Protein AF-A0A8J4BRX0-F1 (afdb_monomer)

pLDDT: mean 86.5, std 16.68, range [27.75, 98.5]

Nearest PDB structures (foldseek):
  6th6-assembly1_Ad  TM=4.007E-01  e=4.758E-01  Thermococcus kodakarensis KOD1
  9e7f-assembly1_BA  TM=2.980E-01  e=6.434E-01  Pyrobaculum calidifontis JCM 11548
  6swd-assembly1_A  TM=3.084E-01  e=3.933E+00  Pyrococcus abyssi GE5

Mean predicted aligned error: 7.77 Å

InterPro domains:
  IPR051276 Saccharopine dehydrogenase-like oxidoreductase [PTHR12286] (8-242)

Organism: NCBI:txid51714

Structure (mmCIF, N/CA/C/O backbone):
data_AF-A0A8J4BRX0-F1
#
_entry.id   AF-A0A8J4BRX0-F1
#
loop_
_atom_site.group_PDB
_atom_site.id
_atom_site.type_symbol
_atom_site.label_atom_id
_atom_site.label_alt_id
_atom_site.label_comp_id
_atom_site.label_asym_id
_atom_site.label_entity_id
_atom_site.label_seq_id
_atom_site.pdbx_PDB_ins_code
_atom_site.Cartn_x
_atom_site.Cartn_y
_atom_site.Cartn_z
_atom_site.occupancy
_atom_site.B_iso_or_equiv
_atom_site.auth_seq_id
_atom_site.auth_comp_id
_atom_site.auth_asym_id
_atom_site.auth_atom_id
_atom_site.pdbx_PDB_model_num
ATOM 1 N N . MET A 1 1 ? -0.017 -3.289 8.465 1.00 93.81 1 MET A N 1
ATOM 2 C CA . MET A 1 1 ? 0.002 -4.275 7.358 1.00 93.81 1 MET A CA 1
ATOM 3 C C . MET A 1 1 ? 1.383 -4.896 7.277 1.00 93.81 1 MET A C 1
ATOM 5 O O . MET A 1 1 ? 2.363 -4.189 7.471 1.00 93.81 1 MET A O 1
ATOM 9 N N . LEU A 1 2 ? 1.475 -6.186 6.977 1.00 95.75 2 LEU A N 1
ATOM 10 C CA . LEU A 1 2 ? 2.738 -6.852 6.705 1.00 95.75 2 LEU A CA 1
ATOM 11 C C . LEU A 1 2 ? 2.809 -7.293 5.250 1.00 95.75 2 LEU A C 1
ATOM 13 O O . LEU A 1 2 ? 1.965 -8.043 4.765 1.00 95.75 2 LEU A O 1
ATOM 17 N N . VAL A 1 3 ? 3.840 -6.822 4.565 1.00 95.56 3 VAL A N 1
ATOM 18 C CA . VAL A 1 3 ? 4.206 -7.256 3.226 1.00 95.56 3 VAL A CA 1
ATOM 19 C C . VAL A 1 3 ? 4.827 -8.640 3.353 1.00 95.56 3 VAL A C 1
ATOM 21 O O . VAL A 1 3 ? 5.907 -8.790 3.925 1.00 95.56 3 VAL A O 1
ATOM 24 N N . GLY A 1 4 ? 4.102 -9.647 2.877 1.00 93.38 4 GLY A N 1
ATOM 25 C CA . GLY A 1 4 ? 4.560 -11.025 2.802 1.00 93.38 4 GLY A CA 1
ATOM 26 C C . GLY A 1 4 ? 5.426 -11.273 1.572 1.00 93.38 4 GLY A C 1
ATOM 27 O O . GLY A 1 4 ? 6.063 -10.370 1.024 1.00 93.38 4 GLY A O 1
ATOM 28 N N . ASP A 1 5 ? 5.459 -12.524 1.139 1.00 92.69 5 ASP A N 1
ATOM 29 C CA . ASP A 1 5 ? 6.203 -12.915 -0.041 1.00 92.69 5 ASP A CA 1
ATOM 30 C C . ASP A 1 5 ? 5.558 -12.386 -1.326 1.00 92.69 5 ASP A C 1
ATOM 32 O O . ASP A 1 5 ? 4.357 -12.125 -1.443 1.00 92.69 5 ASP A O 1
ATOM 36 N N . GLY A 1 6 ? 6.404 -12.200 -2.327 1.00 93.94 6 GLY A N 1
ATOM 37 C CA . GLY A 1 6 ? 5.965 -11.721 -3.616 1.00 93.94 6 GLY A CA 1
ATOM 38 C C . GLY A 1 6 ? 7.064 -11.808 -4.649 1.00 93.94 6 GLY A C 1
ATOM 39 O O . GLY A 1 6 ? 8.258 -11.895 -4.354 1.00 93.94 6 GLY A O 1
ATOM 40 N N . ARG A 1 7 ? 6.635 -11.778 -5.901 1.00 95.62 7 ARG A N 1
ATOM 41 C CA . ARG A 1 7 ? 7.493 -11.724 -7.069 1.00 95.62 7 ARG A CA 1
ATOM 42 C C . ARG A 1 7 ? 6.956 -10.650 -7.990 1.00 95.62 7 ARG A C 1
ATOM 44 O O . ARG A 1 7 ? 5.870 -10.787 -8.550 1.00 95.62 7 ARG A O 1
ATOM 51 N N . GLY A 1 8 ? 7.745 -9.601 -8.149 1.00 91.75 8 GLY A N 1
ATOM 52 C CA . GLY A 1 8 ? 7.420 -8.474 -9.001 1.00 91.75 8 GLY A CA 1
ATOM 53 C C . GLY A 1 8 ? 8.657 -7.841 -9.604 1.00 91.75 8 GLY A C 1
ATOM 54 O O . GLY A 1 8 ? 9.785 -8.155 -9.222 1.00 91.75 8 GLY A O 1
ATOM 55 N N . GLY A 1 9 ? 8.430 -6.964 -10.572 1.00 89.38 9 GLY A N 1
ATOM 56 C CA . GLY A 1 9 ? 9.478 -6.163 -11.189 1.00 89.38 9 GLY A CA 1
ATOM 57 C C . GLY A 1 9 ? 9.371 -4.687 -10.832 1.00 89.38 9 GLY A C 1
ATOM 58 O O . GLY A 1 9 ? 8.368 -4.219 -10.301 1.00 89.38 9 GLY A O 1
ATOM 59 N N . VAL A 1 10 ? 10.411 -3.939 -11.185 1.00 89.62 10 VAL A N 1
ATOM 60 C CA . VAL A 1 10 ? 10.480 -2.482 -11.037 1.00 89.62 10 VAL A CA 1
ATOM 61 C C . VAL A 1 10 ? 10.667 -1.872 -12.429 1.00 89.62 10 VAL A C 1
ATOM 63 O O . VAL A 1 10 ? 11.334 -2.469 -13.272 1.00 89.62 10 VAL A O 1
ATOM 66 N N . SER A 1 11 ? 10.065 -0.713 -12.699 1.00 90.69 11 SER A N 1
ATOM 67 C CA . SER A 1 11 ? 10.303 0.054 -13.932 1.00 90.69 11 SER A CA 1
ATOM 68 C C . SER A 1 11 ? 11.340 1.140 -13.708 1.00 90.69 11 SER A C 1
ATOM 70 O O . SER A 1 11 ? 11.562 1.585 -12.579 1.00 90.69 11 SER A O 1
ATOM 72 N N . GLY A 1 12 ? 11.895 1.651 -14.805 1.00 89.94 12 GLY A N 1
ATOM 73 C CA . GLY A 1 12 ? 12.726 2.848 -14.749 1.00 89.94 12 GLY A CA 1
ATOM 74 C C . GLY A 1 12 ? 11.974 4.050 -14.182 1.00 89.94 12 GLY A C 1
ATOM 75 O O . GLY A 1 12 ? 12.562 4.846 -13.465 1.00 89.94 12 GLY A O 1
ATOM 76 N N . GLY A 1 13 ? 10.657 4.144 -14.405 1.00 88.50 13 GLY A N 1
ATOM 77 C CA . GLY A 1 13 ? 9.826 5.194 -13.810 1.00 88.50 13 GLY A CA 1
ATOM 78 C C . GLY A 1 13 ? 9.816 5.140 -12.280 1.00 88.50 13 GLY A C 1
ATOM 79 O O . GLY A 1 13 ? 10.054 6.153 -11.632 1.00 88.50 13 GLY A O 1
ATOM 80 N N . THR A 1 14 ? 9.633 3.951 -11.695 1.00 88.81 14 THR A N 1
ATOM 81 C CA . THR A 1 14 ? 9.696 3.765 -10.233 1.00 88.81 14 THR A CA 1
ATOM 82 C C . THR A 1 14 ? 11.070 4.128 -9.673 1.00 88.81 14 THR A C 1
ATOM 84 O O . THR A 1 14 ? 11.163 4.752 -8.618 1.00 88.81 14 THR A O 1
ATOM 87 N N . LEU A 1 15 ? 12.141 3.765 -10.382 1.00 88.94 15 LEU A N 1
ATOM 88 C CA . LEU A 1 15 ? 13.505 4.100 -9.975 1.00 88.94 15 LEU A CA 1
ATOM 89 C C . LEU A 1 15 ? 13.768 5.604 -10.026 1.00 88.94 15 LEU A C 1
ATOM 91 O O . LEU A 1 15 ? 14.398 6.134 -9.115 1.00 88.94 15 LEU A O 1
ATOM 95 N N . GLU A 1 16 ? 13.265 6.300 -11.045 1.00 89.50 16 GLU A N 1
ATOM 96 C CA . GLU A 1 16 ? 13.372 7.756 -11.132 1.00 89.50 16 GLU A CA 1
ATOM 97 C C . GLU A 1 16 ? 12.555 8.451 -10.038 1.00 89.50 16 GLU A C 1
ATOM 99 O O . GLU A 1 16 ? 13.053 9.385 -9.413 1.00 89.50 16 GLU A O 1
ATOM 104 N N . SER A 1 17 ? 11.357 7.955 -9.710 1.00 88.12 17 SER A N 1
ATOM 105 C CA . SER A 1 17 ? 10.602 8.445 -8.549 1.00 88.12 17 SER A CA 1
ATOM 106 C C . SER A 1 17 ? 11.397 8.284 -7.251 1.00 88.12 17 SER A C 1
ATOM 108 O O . SER A 1 17 ? 11.521 9.242 -6.492 1.00 88.12 17 SER A O 1
ATOM 110 N N . ALA A 1 18 ? 11.999 7.113 -7.016 1.00 87.31 18 ALA A N 1
ATOM 111 C CA . ALA A 1 18 ? 12.842 6.883 -5.843 1.00 87.31 18 ALA A CA 1
ATOM 112 C C . ALA A 1 18 ? 14.079 7.801 -5.828 1.00 87.31 18 ALA A C 1
ATOM 114 O O . ALA A 1 18 ? 14.416 8.371 -4.791 1.00 87.31 18 ALA A O 1
ATOM 115 N N . CYS A 1 19 ? 14.728 7.996 -6.982 1.00 85.81 19 CYS A N 1
ATOM 116 C CA . CYS A 1 19 ? 15.845 8.931 -7.123 1.00 85.81 19 CYS A CA 1
ATOM 117 C C . CYS A 1 19 ? 15.429 10.357 -6.771 1.00 85.81 19 CYS A C 1
ATOM 119 O O . CYS A 1 19 ? 16.169 11.037 -6.061 1.00 85.81 19 CYS A O 1
ATOM 121 N N . ASN A 1 20 ? 14.266 10.805 -7.237 1.00 86.69 20 ASN A N 1
ATOM 122 C CA . ASN A 1 20 ? 13.769 12.147 -6.955 1.00 86.69 20 ASN A CA 1
ATOM 123 C C . ASN A 1 20 ? 13.485 12.323 -5.465 1.00 86.69 20 ASN A C 1
ATOM 125 O O . ASN A 1 20 ? 13.983 13.272 -4.874 1.00 86.69 20 ASN A O 1
ATOM 129 N N . ILE A 1 21 ? 12.797 11.367 -4.835 1.00 84.50 21 ILE A N 1
ATOM 130 C CA . ILE A 1 21 ? 12.500 11.413 -3.395 1.00 84.50 21 ILE A CA 1
ATOM 131 C C . ILE A 1 21 ? 13.784 11.509 -2.555 1.00 84.50 21 ILE A C 1
ATOM 133 O O . ILE A 1 21 ? 13.827 12.261 -1.588 1.00 84.50 21 ILE A O 1
ATOM 137 N N . ILE A 1 22 ? 14.829 10.758 -2.918 1.00 82.69 22 ILE A N 1
ATOM 138 C CA . ILE A 1 22 ? 16.074 10.691 -2.137 1.00 82.69 22 ILE A CA 1
ATOM 139 C C . ILE A 1 22 ? 17.008 11.875 -2.419 1.00 82.69 22 ILE A C 1
ATOM 141 O O . ILE A 1 22 ? 17.693 12.339 -1.512 1.00 82.69 22 ILE A O 1
ATOM 145 N N . SER A 1 23 ? 17.094 12.333 -3.672 1.00 75.31 23 SER A N 1
ATOM 146 C CA . SER A 1 23 ? 18.098 13.328 -4.084 1.00 75.31 23 SER A CA 1
ATOM 147 C C . SER A 1 23 ? 17.596 14.765 -4.143 1.00 75.31 23 SER A C 1
ATOM 149 O O . SER A 1 23 ? 18.406 15.675 -4.307 1.00 75.31 23 SER A O 1
ATOM 151 N N . GLN A 1 24 ? 16.290 14.988 -4.009 1.00 72.69 24 GLN A N 1
ATOM 152 C CA . GLN A 1 24 ? 15.735 16.331 -3.953 1.00 72.69 24 GLN A CA 1
ATOM 153 C C . GLN A 1 24 ? 15.984 16.959 -2.579 1.00 72.69 24 GLN A C 1
ATOM 155 O O . GLN A 1 24 ? 15.711 16.355 -1.540 1.00 72.69 24 GLN A O 1
ATOM 160 N N . GLU A 1 25 ? 16.460 18.206 -2.566 1.00 71.62 25 GLU A N 1
ATOM 161 C CA . GLU A 1 25 ? 16.448 19.005 -1.344 1.00 71.62 25 GLU A CA 1
ATOM 162 C C . GLU A 1 25 ? 15.002 19.184 -0.885 1.00 71.62 25 GLU A C 1
ATOM 164 O O . GLU A 1 25 ? 14.176 19.812 -1.553 1.00 71.62 25 GLU A O 1
ATOM 169 N N . ALA A 1 26 ? 14.681 18.595 0.264 1.00 74.38 26 ALA A N 1
ATOM 170 C CA . ALA A 1 26 ? 13.342 18.685 0.807 1.00 74.38 26 ALA A CA 1
ATOM 171 C C . ALA A 1 26 ? 13.081 20.121 1.283 1.00 74.38 26 ALA A C 1
ATOM 173 O O . ALA A 1 26 ? 13.703 20.599 2.242 1.00 74.38 26 ALA A O 1
ATOM 174 N N . SER A 1 27 ? 12.122 20.791 0.637 1.00 81.75 27 SER A N 1
ATOM 175 C CA . SER A 1 27 ? 11.519 22.018 1.158 1.00 81.75 27 SER A CA 1
ATOM 176 C C . SER A 1 27 ? 10.968 21.783 2.572 1.00 81.75 27 SER A C 1
ATOM 178 O O . SER A 1 27 ? 10.762 20.643 3.000 1.00 81.75 27 SER A O 1
ATOM 180 N N . SER A 1 28 ? 10.712 22.853 3.329 1.00 81.88 28 SER A N 1
ATOM 181 C CA . SER A 1 28 ? 10.076 22.740 4.653 1.00 81.88 28 SER A CA 1
ATOM 182 C C . SER A 1 28 ? 8.745 21.981 4.591 1.00 81.88 28 SER A C 1
ATOM 184 O O . SER A 1 28 ? 8.446 21.183 5.478 1.00 81.88 28 SER A O 1
ATOM 186 N N . GLU A 1 29 ? 7.987 22.171 3.512 1.00 83.12 29 GLU A N 1
ATOM 187 C CA . GLU A 1 29 ? 6.756 21.438 3.238 1.00 83.12 29 GLU A CA 1
ATOM 188 C C . GLU A 1 29 ? 7.011 19.951 2.972 1.00 83.12 29 GLU A C 1
ATOM 190 O O . GLU A 1 29 ? 6.396 19.118 3.630 1.00 83.12 29 GLU A O 1
ATOM 195 N N . LEU A 1 30 ? 7.961 19.591 2.101 1.00 81.94 30 LEU A N 1
ATOM 196 C CA . LEU A 1 30 ? 8.297 18.185 1.836 1.00 81.94 30 LEU A CA 1
ATOM 197 C C . LEU A 1 30 ? 8.810 17.464 3.087 1.00 81.94 30 LEU A C 1
ATOM 199 O O . LEU A 1 30 ? 8.500 16.292 3.291 1.00 81.94 30 LEU A O 1
ATOM 203 N N . LYS A 1 31 ? 9.544 18.163 3.962 1.00 82.50 31 LYS A N 1
ATOM 204 C CA . LYS A 1 31 ? 9.944 17.627 5.272 1.00 82.50 31 LYS A CA 1
ATOM 205 C C . LYS A 1 31 ? 8.731 17.352 6.154 1.00 82.50 31 LYS A C 1
ATOM 207 O O . LYS A 1 31 ? 8.660 16.283 6.754 1.00 82.50 31 LYS A O 1
ATOM 212 N N . ARG A 1 32 ? 7.771 18.283 6.202 1.00 81.62 32 ARG A N 1
ATOM 213 C CA . ARG A 1 32 ? 6.523 18.110 6.956 1.00 81.62 32 ARG A CA 1
ATOM 214 C C . ARG A 1 32 ? 5.712 16.935 6.416 1.00 81.62 32 ARG A C 1
ATOM 216 O O . ARG A 1 32 ? 5.311 16.088 7.207 1.00 81.62 32 ARG A O 1
ATOM 223 N N . VAL A 1 33 ? 5.548 16.848 5.093 1.00 84.44 33 VAL A N 1
ATOM 224 C CA . VAL A 1 33 ? 4.930 15.698 4.420 1.00 84.44 33 VAL A CA 1
ATOM 225 C C . VAL A 1 33 ? 5.649 14.422 4.847 1.00 84.44 33 VAL A C 1
ATOM 227 O O . VAL A 1 33 ? 5.015 13.510 5.352 1.00 84.44 33 VAL A O 1
ATOM 230 N N . ALA A 1 34 ? 6.974 14.343 4.735 1.00 81.25 34 ALA A N 1
ATOM 231 C CA . ALA A 1 34 ? 7.713 13.135 5.096 1.00 81.25 34 ALA A CA 1
ATOM 232 C C . ALA A 1 34 ? 7.509 12.709 6.565 1.00 81.25 34 ALA A C 1
ATOM 234 O O . ALA A 1 34 ? 7.362 11.517 6.829 1.00 81.25 34 ALA A O 1
ATOM 235 N N . SER A 1 35 ? 7.454 13.659 7.505 1.00 82.06 35 SER A N 1
ATOM 236 C CA . SER A 1 35 ? 7.365 13.372 8.944 1.00 82.06 35 SER A CA 1
ATOM 237 C C . SER A 1 35 ? 5.958 13.099 9.482 1.00 82.06 35 SER A C 1
ATOM 239 O O . SER A 1 35 ? 5.836 12.466 10.526 1.00 82.06 35 SER A O 1
ATOM 241 N N . ASP A 1 36 ? 4.914 13.596 8.818 1.00 88.62 36 ASP A N 1
ATOM 242 C CA . ASP A 1 36 ? 3.540 13.574 9.330 1.00 88.62 36 ASP A CA 1
ATOM 243 C C . ASP A 1 36 ? 2.696 12.528 8.581 1.00 88.62 36 ASP A C 1
ATOM 245 O O . ASP A 1 36 ? 2.403 12.668 7.388 1.00 88.62 36 ASP A O 1
ATOM 249 N N . GLN A 1 37 ? 2.310 11.447 9.268 1.00 90.62 37 GLN A N 1
ATOM 250 C CA . GLN A 1 37 ? 1.423 10.423 8.701 1.00 90.62 37 GLN A CA 1
ATOM 251 C C . GLN A 1 37 ? -0.008 10.933 8.491 1.00 90.62 37 GLN A C 1
ATOM 253 O O . GLN A 1 37 ? -0.707 10.416 7.625 1.00 90.62 37 GLN A O 1
ATOM 258 N N . TYR A 1 38 ? -0.422 11.976 9.210 1.00 92.31 38 TYR A N 1
ATOM 259 C CA . TYR A 1 38 ? -1.738 12.595 9.087 1.00 92.31 38 TYR A CA 1
ATOM 260 C C . TYR A 1 38 ? -1.757 13.749 8.087 1.00 92.31 38 TYR A C 1
ATOM 262 O O . TYR A 1 38 ? -2.797 14.378 7.939 1.00 92.31 38 TYR A O 1
ATOM 270 N N . TYR A 1 39 ? -0.662 14.032 7.368 1.00 92.19 39 TYR A N 1
ATOM 271 C CA . TYR A 1 39 ? -0.566 15.221 6.514 1.00 92.19 39 TYR A CA 1
ATOM 272 C C . TYR A 1 39 ? -1.788 15.404 5.592 1.00 92.19 39 TYR A C 1
ATOM 274 O O . TYR A 1 39 ? -2.421 16.458 5.628 1.00 92.19 39 TYR A O 1
ATOM 282 N N . LEU A 1 40 ? -2.176 14.368 4.836 1.00 92.38 40 LEU A N 1
ATOM 283 C CA . LEU A 1 40 ? -3.360 14.419 3.964 1.00 92.38 40 LEU A CA 1
ATOM 284 C C . LEU A 1 40 ? -4.671 14.447 4.766 1.00 92.38 40 LEU A C 1
ATOM 286 O O . LEU A 1 40 ? -5.552 15.252 4.487 1.00 92.38 40 LEU A O 1
ATOM 290 N N . ALA A 1 41 ? -4.775 13.636 5.819 1.00 92.56 41 ALA A N 1
ATOM 291 C CA . ALA A 1 41 ? -5.943 13.594 6.700 1.00 92.56 41 ALA A CA 1
ATOM 292 C C . ALA A 1 41 ? -6.232 14.946 7.389 1.00 92.56 41 ALA A C 1
ATOM 294 O O . ALA A 1 41 ? -7.390 15.308 7.606 1.00 92.56 41 ALA A O 1
ATOM 295 N N . SER A 1 42 ? -5.187 15.730 7.670 1.00 91.62 42 SER A N 1
ATOM 296 C CA . SER A 1 42 ? -5.278 17.037 8.324 1.00 91.62 42 SER A CA 1
ATOM 297 C C . SER A 1 42 ? -5.959 18.089 7.451 1.00 91.62 42 SER A C 1
ATOM 299 O O . SER A 1 42 ? -6.607 18.992 7.980 1.00 91.62 42 SER A O 1
ATOM 301 N N . LEU A 1 43 ? -5.914 17.923 6.122 1.00 90.06 43 LEU A N 1
ATOM 302 C CA . LEU A 1 43 ? -6.674 18.743 5.172 1.00 90.06 43 LEU A CA 1
ATOM 303 C C . LEU A 1 43 ? -8.191 18.544 5.327 1.00 90.06 43 LEU A C 1
ATOM 305 O O . LEU A 1 43 ? -8.973 19.397 4.914 1.00 90.06 43 LEU A O 1
ATOM 309 N N . HIS A 1 44 ? -8.598 17.446 5.967 1.00 89.44 44 HIS A N 1
ATOM 310 C CA . HIS A 1 44 ? -9.982 17.092 6.271 1.00 89.44 44 HIS A CA 1
ATOM 311 C C . HIS A 1 44 ? -10.303 17.208 7.771 1.00 89.44 44 HIS A C 1
ATOM 313 O O . HIS A 1 44 ? -11.335 16.724 8.228 1.00 89.44 44 HIS A O 1
ATOM 319 N N . GLY A 1 45 ? -9.431 17.857 8.553 1.00 88.81 45 GLY A N 1
ATOM 320 C CA . GLY A 1 45 ? -9.644 18.106 9.981 1.00 88.81 45 GLY A CA 1
ATOM 321 C C . GLY A 1 45 ? -9.308 16.935 10.909 1.00 88.81 45 GLY A C 1
ATOM 322 O O . GLY A 1 45 ? -9.509 17.062 12.118 1.00 88.81 45 GLY A O 1
ATOM 323 N N . LEU A 1 46 ? -8.769 15.825 10.391 1.00 90.00 46 LEU A N 1
ATOM 324 C CA . LEU A 1 46 ? -8.266 14.729 11.218 1.00 90.00 46 LEU A CA 1
ATOM 325 C C . LEU A 1 46 ? -6.776 14.914 11.501 1.00 90.00 46 LEU A C 1
ATOM 327 O O . LEU A 1 46 ? -5.938 14.820 10.607 1.00 90.00 46 LEU A O 1
ATOM 331 N N . THR A 1 47 ? -6.445 15.128 12.767 1.00 90.19 47 THR A N 1
ATOM 332 C CA . THR A 1 47 ? -5.063 15.171 13.252 1.00 90.19 47 THR A CA 1
ATOM 333 C C . THR A 1 47 ? -4.808 14.014 14.201 1.00 90.19 47 THR A C 1
ATOM 335 O O . THR A 1 47 ? -5.686 13.671 14.988 1.00 90.19 47 THR A O 1
ATOM 338 N N . GLY A 1 48 ? -3.585 13.498 14.205 1.00 86.81 48 GLY A N 1
ATOM 339 C CA . GLY A 1 48 ? -3.150 12.489 15.159 1.00 86.81 48 GLY A CA 1
ATOM 340 C C . GLY A 1 48 ? -1.655 12.583 15.424 1.00 86.81 48 GLY A C 1
ATOM 341 O O . GLY A 1 48 ? -0.973 13.489 14.946 1.00 86.81 48 GLY A O 1
ATOM 342 N N . SER A 1 49 ? -1.156 11.655 16.235 1.00 84.00 49 SER A N 1
ATOM 343 C CA . SER A 1 49 ? 0.238 11.635 16.697 1.00 84.00 49 SER A CA 1
ATOM 344 C C . SER A 1 49 ? 0.998 10.373 16.286 1.00 84.00 49 SER A C 1
ATOM 346 O O . SER A 1 49 ? 2.103 10.137 16.782 1.00 84.00 49 SER A O 1
ATOM 348 N N . ASP A 1 50 ? 0.405 9.569 15.395 1.00 85.94 50 ASP A N 1
ATOM 349 C CA . ASP A 1 50 ? 1.030 8.346 14.892 1.00 85.94 50 ASP A CA 1
ATOM 350 C C . ASP A 1 50 ? 2.342 8.653 14.168 1.00 85.94 50 ASP A C 1
ATOM 352 O O . ASP A 1 50 ? 2.530 9.726 13.581 1.00 85.94 50 ASP A O 1
ATOM 356 N N . LYS A 1 51 ? 3.269 7.704 14.260 1.00 82.31 51 LYS A N 1
ATOM 357 C CA . LYS A 1 51 ? 4.596 7.811 13.665 1.00 82.31 51 LYS A CA 1
ATOM 358 C C . LYS A 1 51 ? 4.889 6.546 12.869 1.00 82.31 51 LYS A C 1
ATOM 360 O O . LYS A 1 51 ? 4.479 5.467 13.291 1.00 82.31 51 LYS A O 1
ATOM 365 N N . PRO A 1 52 ? 5.679 6.655 11.785 1.00 80.94 52 PRO A N 1
ATOM 366 C CA . PRO A 1 52 ? 6.149 5.478 11.066 1.00 80.94 52 PRO A CA 1
ATOM 367 C C . PRO A 1 52 ? 6.832 4.483 12.008 1.00 80.94 52 PRO A C 1
ATOM 369 O O . PRO A 1 52 ? 7.513 4.898 12.953 1.00 80.94 52 PRO A O 1
ATOM 372 N N . ALA A 1 53 ? 6.726 3.186 11.708 1.00 83.25 53 ALA A N 1
ATOM 373 C CA . ALA A 1 53 ? 7.369 2.122 12.489 1.00 83.25 53 ALA A CA 1
ATOM 374 C C . ALA A 1 53 ? 8.899 2.282 12.576 1.00 83.25 53 ALA A C 1
ATOM 376 O O . ALA A 1 53 ? 9.543 1.768 13.493 1.00 83.25 53 ALA A O 1
ATOM 377 N N . GLY A 1 54 ? 9.482 3.035 11.642 1.00 86.44 54 GLY A N 1
ATOM 378 C CA . GLY A 1 54 ? 10.903 3.338 11.595 1.00 86.44 54 GLY A CA 1
ATOM 379 C C . GLY A 1 54 ? 11.700 2.276 10.842 1.00 86.44 54 GLY A C 1
ATOM 380 O O . GLY A 1 54 ? 11.163 1.344 10.252 1.00 86.44 54 GLY A O 1
ATOM 381 N N . ILE A 1 55 ? 13.024 2.447 10.824 1.00 90.19 55 ILE A N 1
ATOM 382 C CA . ILE A 1 55 ? 13.915 1.622 9.991 1.00 90.19 55 ILE A CA 1
ATOM 383 C C . ILE A 1 55 ? 14.403 0.340 10.678 1.00 90.19 55 ILE A C 1
ATOM 385 O O . ILE A 1 55 ? 14.940 -0.552 10.018 1.00 90.19 55 ILE A O 1
ATOM 389 N N . LEU A 1 56 ? 14.278 0.264 12.004 1.00 93.88 56 LEU A N 1
ATOM 390 C CA . LEU A 1 56 ? 14.817 -0.846 12.781 1.00 93.88 56 LEU A CA 1
ATOM 391 C C . LEU A 1 56 ? 13.871 -2.054 12.746 1.00 93.88 56 LEU A C 1
ATOM 393 O O . LEU A 1 56 ? 12.650 -1.877 12.748 1.00 93.88 56 LEU A O 1
ATOM 397 N N . PRO A 1 57 ? 14.421 -3.282 12.764 1.00 95.94 57 PRO A N 1
ATOM 398 C CA . PRO A 1 57 ? 13.626 -4.483 12.960 1.00 95.94 57 PRO A CA 1
ATOM 399 C C . PRO A 1 57 ? 12.755 -4.389 14.212 1.00 95.94 57 PRO A C 1
ATOM 401 O O . PRO A 1 57 ? 13.244 -4.027 15.284 1.00 95.94 57 PRO A O 1
ATOM 404 N N . HIS A 1 58 ? 11.490 -4.774 14.096 1.00 94.25 58 HIS A N 1
ATOM 405 C CA . HIS A 1 58 ? 10.568 -4.827 15.228 1.00 94.25 58 HIS A CA 1
ATOM 406 C C . HIS A 1 58 ? 9.749 -6.116 15.210 1.00 94.25 58 HIS A C 1
ATOM 408 O O . HIS A 1 58 ? 9.552 -6.743 14.168 1.00 94.25 58 HIS A O 1
ATOM 414 N N . TYR A 1 59 ? 9.295 -6.540 16.387 1.00 94.50 59 TYR A N 1
ATOM 415 C CA . TYR A 1 59 ? 8.497 -7.749 16.541 1.00 94.50 59 TYR A CA 1
ATOM 416 C C . TYR A 1 59 ? 7.007 -7.411 16.566 1.00 94.50 59 TYR A C 1
ATOM 418 O O . TYR A 1 59 ? 6.561 -6.581 17.356 1.00 94.50 59 TYR A O 1
ATOM 426 N N . VAL A 1 60 ? 6.231 -8.088 15.724 1.00 91.75 60 VAL A N 1
ATOM 427 C CA . VAL A 1 60 ? 4.783 -7.915 15.594 1.00 91.75 60 VAL A CA 1
ATOM 428 C C . VAL A 1 60 ? 4.110 -9.062 16.341 1.00 91.75 60 VAL A C 1
ATOM 430 O O . VAL A 1 60 ? 3.873 -10.145 15.801 1.00 91.75 60 VAL A O 1
ATOM 433 N N . ALA A 1 61 ? 3.827 -8.828 17.623 1.00 90.00 61 ALA A N 1
ATOM 434 C CA . ALA A 1 61 ? 3.341 -9.858 18.539 1.00 90.00 61 ALA A CA 1
ATOM 435 C C . ALA A 1 61 ? 2.062 -10.587 18.075 1.00 90.00 61 ALA A C 1
ATOM 437 O O . ALA A 1 61 ? 2.060 -11.819 18.153 1.00 90.00 61 ALA A O 1
ATOM 438 N N . PRO A 1 62 ? 1.021 -9.910 17.535 1.00 86.38 62 PRO A N 1
ATOM 439 C CA . PRO A 1 62 ? -0.234 -10.581 17.190 1.00 86.38 62 PRO A CA 1
ATOM 440 C C . PRO A 1 62 ? -0.124 -11.629 16.079 1.00 86.38 62 PRO A C 1
ATOM 442 O O . PRO A 1 62 ? -1.016 -12.459 15.966 1.00 86.38 62 PRO A O 1
ATOM 445 N N . VAL A 1 63 ? 0.942 -11.615 15.276 1.00 85.06 63 VAL A N 1
ATOM 446 C CA . VAL A 1 63 ? 1.225 -12.628 14.234 1.00 85.06 63 VAL A CA 1
ATOM 447 C C . VAL A 1 63 ? 2.576 -13.313 14.432 1.00 85.06 63 VAL A C 1
ATOM 449 O O . VAL A 1 63 ? 3.033 -14.082 13.593 1.00 85.06 63 VAL A O 1
ATOM 452 N N . ARG A 1 64 ? 3.211 -13.063 15.582 1.00 90.00 64 ARG A N 1
ATOM 453 C CA . ARG A 1 64 ? 4.447 -13.708 16.036 1.00 90.00 64 ARG A CA 1
ATOM 454 C C . ARG A 1 64 ? 5.581 -13.670 15.009 1.00 90.00 64 ARG A C 1
ATOM 456 O O . ARG A 1 64 ? 6.328 -14.639 14.869 1.00 90.00 64 ARG A O 1
ATOM 463 N N . THR A 1 65 ? 5.722 -12.547 14.311 1.00 93.12 65 THR A N 1
ATOM 464 C CA . THR A 1 65 ? 6.721 -12.382 13.251 1.00 93.12 65 THR A CA 1
ATOM 465 C C . THR A 1 65 ? 7.588 -11.154 13.476 1.00 93.12 65 THR A C 1
ATOM 467 O O . THR A 1 65 ? 7.191 -10.209 14.157 1.00 93.12 65 THR A O 1
ATOM 470 N N . TRP A 1 66 ? 8.790 -11.172 12.912 1.00 96.12 66 TRP A N 1
ATOM 471 C CA . TRP A 1 66 ? 9.637 -9.986 12.845 1.00 96.12 66 TRP A CA 1
ATOM 472 C C . TRP A 1 66 ? 9.367 -9.245 11.542 1.00 96.12 66 TRP A C 1
ATOM 474 O O . TRP A 1 66 ? 9.152 -9.874 10.507 1.00 96.12 66 TRP A O 1
ATOM 484 N N . ALA A 1 67 ? 9.413 -7.920 11.590 1.00 96.19 67 ALA A N 1
ATOM 485 C CA . ALA A 1 67 ? 9.236 -7.067 10.431 1.00 96.19 67 ALA A CA 1
ATOM 486 C C . ALA A 1 67 ? 10.442 -6.142 10.242 1.00 96.19 67 ALA A C 1
ATOM 488 O O . ALA A 1 67 ? 10.951 -5.553 11.199 1.00 96.19 67 ALA A O 1
ATOM 489 N N . GLY A 1 68 ? 10.905 -6.043 8.997 1.00 96.12 68 GLY A N 1
ATOM 490 C CA . GLY A 1 68 ? 11.806 -4.986 8.538 1.00 96.12 68 GLY A CA 1
ATOM 491 C C . GLY A 1 68 ? 11.019 -3.797 7.971 1.00 96.12 68 GLY A C 1
ATOM 492 O O . GLY A 1 68 ? 9.801 -3.897 7.790 1.00 96.12 68 GLY A O 1
ATOM 493 N N . PRO A 1 69 ? 11.687 -2.675 7.660 1.00 94.94 69 PRO A N 1
ATOM 494 C CA . PRO A 1 69 ? 11.018 -1.504 7.113 1.00 94.94 69 PRO A CA 1
ATOM 495 C C . PRO A 1 69 ? 10.422 -1.796 5.739 1.00 94.94 69 PRO A C 1
ATOM 497 O O . PRO A 1 69 ? 10.966 -2.586 4.966 1.00 94.94 69 PRO A O 1
ATOM 500 N N . PHE A 1 70 ? 9.333 -1.110 5.407 1.00 93.38 70 PHE A N 1
ATOM 501 C CA . PHE A 1 70 ? 8.774 -1.106 4.063 1.00 93.38 70 PHE A CA 1
ATOM 502 C C . PHE A 1 70 ? 8.778 0.315 3.503 1.00 93.38 70 PHE A C 1
ATOM 504 O O . PHE A 1 70 ? 8.168 1.222 4.059 1.00 93.38 70 PHE A O 1
ATOM 511 N N . VAL A 1 71 ? 9.475 0.517 2.383 1.00 88.62 71 VAL A N 1
ATOM 512 C CA . VAL A 1 71 ? 9.753 1.861 1.840 1.00 88.62 71 VAL A CA 1
ATOM 513 C C . VAL A 1 71 ? 8.496 2.664 1.499 1.00 88.62 71 VAL A C 1
ATOM 515 O O . VAL A 1 71 ? 8.525 3.890 1.572 1.00 88.62 71 VAL A O 1
ATOM 518 N N . MET A 1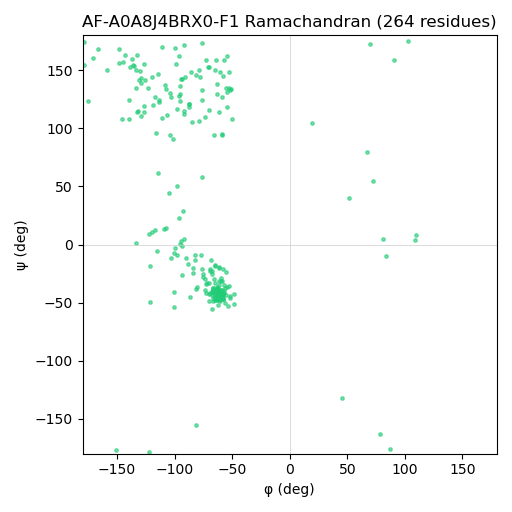 72 ? 7.394 1.994 1.146 1.00 89.94 72 MET A N 1
ATOM 519 C CA . MET A 1 72 ? 6.152 2.674 0.775 1.00 89.94 72 MET A CA 1
ATOM 520 C C . MET A 1 72 ? 5.312 3.106 1.979 1.00 89.94 72 MET A C 1
ATOM 522 O O . MET A 1 72 ? 4.392 3.895 1.778 1.00 89.94 72 MET A O 1
ATOM 526 N N . GLU A 1 73 ? 5.649 2.703 3.211 1.00 91.81 73 GLU A N 1
ATOM 527 C CA . GLU A 1 73 ? 4.932 3.123 4.427 1.00 91.81 73 GLU A CA 1
ATOM 528 C C . GLU A 1 73 ? 4.795 4.651 4.492 1.00 91.81 73 GLU A C 1
ATOM 530 O O . GLU A 1 73 ? 3.714 5.184 4.747 1.00 91.81 73 GLU A O 1
ATOM 535 N N . GLY A 1 74 ? 5.887 5.366 4.191 1.00 87.62 74 GLY A N 1
ATOM 536 C CA . GLY A 1 74 ? 5.939 6.827 4.239 1.00 87.62 74 GLY A CA 1
ATOM 537 C C . GLY A 1 74 ? 4.960 7.524 3.287 1.00 87.62 74 GLY A C 1
ATOM 538 O O . GLY A 1 74 ? 4.624 8.691 3.512 1.00 87.62 74 GLY A O 1
ATOM 539 N N . VAL A 1 75 ? 4.478 6.817 2.262 1.00 89.44 75 VAL A N 1
ATOM 540 C CA . VAL A 1 75 ? 3.466 7.284 1.306 1.00 89.44 75 VAL A CA 1
ATOM 541 C C . VAL A 1 75 ? 2.094 6.711 1.664 1.00 89.44 75 VAL A C 1
ATOM 543 O O . VAL A 1 75 ? 1.142 7.466 1.858 1.00 89.44 75 VAL A O 1
ATOM 546 N N . ASN A 1 76 ? 1.997 5.389 1.802 1.00 93.81 76 ASN A N 1
ATOM 547 C CA . ASN A 1 76 ? 0.740 4.666 1.972 1.00 93.81 76 ASN A CA 1
ATOM 548 C C . ASN A 1 76 ? 0.008 5.056 3.256 1.00 93.81 76 ASN A C 1
ATOM 550 O O . ASN A 1 76 ? -1.208 5.241 3.221 1.00 93.81 76 ASN A O 1
ATOM 554 N N . ALA A 1 77 ? 0.727 5.254 4.369 1.00 93.56 77 ALA A N 1
ATOM 555 C CA . ALA A 1 77 ? 0.107 5.612 5.643 1.00 93.56 77 ALA A CA 1
ATOM 556 C C . ALA A 1 77 ? -0.742 6.887 5.534 1.00 93.56 77 ALA A C 1
ATOM 558 O O . ALA A 1 77 ? -1.842 6.942 6.075 1.00 93.56 77 ALA A O 1
ATOM 559 N N . LYS A 1 78 ? -0.296 7.874 4.749 1.00 93.25 78 LYS A N 1
ATOM 560 C CA . LYS A 1 78 ? -1.041 9.122 4.531 1.00 93.25 78 LYS A CA 1
ATOM 561 C C . LYS A 1 78 ? -2.340 8.899 3.773 1.00 93.25 78 LYS A C 1
ATOM 563 O O . LYS A 1 78 ? -3.350 9.480 4.145 1.00 93.25 78 LYS A O 1
ATOM 568 N N . VAL A 1 79 ? -2.318 8.050 2.745 1.00 94.69 79 VAL A N 1
ATOM 569 C CA . VAL A 1 79 ? -3.512 7.695 1.958 1.00 94.69 79 VAL A CA 1
ATOM 570 C C . VAL A 1 79 ? -4.505 6.911 2.818 1.00 94.69 79 VAL A C 1
ATOM 572 O O . VAL A 1 79 ? -5.717 7.103 2.713 1.00 94.69 79 VAL A O 1
ATOM 575 N N . VAL A 1 80 ? -4.017 6.042 3.709 1.00 94.62 80 VAL A N 1
ATOM 576 C CA . VAL A 1 80 ? -4.874 5.310 4.653 1.00 94.62 80 VAL A CA 1
ATOM 577 C C . VAL A 1 80 ? -5.512 6.267 5.665 1.00 94.62 80 VAL A C 1
ATOM 579 O O . VAL A 1 80 ? -6.724 6.202 5.872 1.00 94.62 80 VAL A O 1
ATOM 582 N N . GLN A 1 81 ? -4.740 7.189 6.247 1.00 93.81 81 GLN A N 1
ATOM 583 C CA . GLN A 1 81 ? -5.270 8.189 7.180 1.00 93.81 81 GLN A CA 1
ATOM 584 C C . GLN A 1 81 ? -6.240 9.164 6.490 1.00 93.81 81 GLN A C 1
ATOM 586 O O . GLN A 1 81 ? -7.292 9.482 7.041 1.00 93.81 81 GLN A O 1
ATOM 591 N N . GLU A 1 82 ? -5.947 9.590 5.259 1.00 93.75 82 GLU A N 1
ATOM 592 C CA . GLU A 1 82 ? -6.863 10.383 4.427 1.00 93.75 82 GLU A CA 1
ATOM 593 C C . GLU A 1 82 ? -8.172 9.629 4.178 1.00 93.75 82 GLU A C 1
ATOM 595 O O . GLU A 1 82 ? -9.251 10.192 4.336 1.00 93.75 82 GLU A O 1
ATOM 600 N N . SER A 1 83 ? -8.095 8.330 3.873 1.00 93.75 83 SER A N 1
ATOM 601 C CA . SER A 1 83 ? -9.285 7.491 3.705 1.00 93.75 83 SER A CA 1
ATOM 602 C C . SER A 1 83 ? -10.150 7.480 4.968 1.00 93.75 83 SER A C 1
ATOM 604 O O . SER A 1 83 ? -11.365 7.615 4.862 1.00 93.75 83 SER A O 1
ATOM 606 N N . ASN A 1 84 ? -9.540 7.370 6.155 1.00 92.31 84 ASN A N 1
ATOM 607 C CA . ASN A 1 84 ? -10.248 7.444 7.438 1.00 92.31 84 ASN A CA 1
ATOM 608 C C . ASN A 1 84 ? -10.941 8.803 7.639 1.00 92.31 84 ASN A C 1
ATOM 610 O O . ASN A 1 84 ? -12.063 8.852 8.136 1.00 92.31 84 ASN A O 1
ATOM 614 N N . ALA A 1 85 ? -10.291 9.896 7.230 1.00 91.81 85 ALA A N 1
ATOM 615 C CA . ALA A 1 85 ? -10.837 11.245 7.339 1.00 91.81 85 ALA A CA 1
ATOM 616 C C . ALA A 1 85 ? -11.955 11.543 6.324 1.00 91.81 85 ALA A C 1
ATOM 618 O O . ALA A 1 85 ? -12.839 12.348 6.604 1.00 91.81 85 ALA A O 1
ATOM 619 N N . LEU A 1 86 ? -11.918 10.903 5.152 1.00 92.00 86 LEU A N 1
ATOM 620 C CA . LEU A 1 86 ? -12.870 11.128 4.063 1.00 92.00 86 LEU A CA 1
ATOM 621 C C . LEU A 1 86 ? -14.173 10.329 4.188 1.00 92.00 86 LEU A C 1
ATOM 623 O O . LEU A 1 86 ? -15.158 10.695 3.547 1.00 92.00 86 LEU A O 1
ATOM 627 N N . PHE A 1 87 ? -14.215 9.243 4.962 1.00 88.19 87 PHE A N 1
ATOM 628 C CA . PHE A 1 87 ? -15.469 8.519 5.193 1.00 88.19 87 PHE A CA 1
ATOM 629 C C . PHE A 1 87 ? -16.491 9.417 5.922 1.00 88.19 87 PHE A C 1
ATOM 631 O O . PHE A 1 87 ? -16.184 10.035 6.937 1.00 88.19 87 PHE A O 1
ATOM 638 N N . THR A 1 88 ? -17.715 9.505 5.390 1.00 66.69 88 THR A N 1
ATOM 639 C CA . THR A 1 88 ? -18.669 10.598 5.678 1.00 66.69 88 THR A CA 1
ATOM 640 C C . THR A 1 88 ? -19.760 10.244 6.694 1.00 66.69 88 THR A C 1
ATOM 642 O O . THR A 1 88 ? -20.083 11.072 7.541 1.00 66.69 88 THR A O 1
ATOM 645 N N . ALA A 1 89 ? -20.343 9.037 6.646 1.00 56.28 89 ALA A N 1
ATOM 646 C CA . ALA A 1 89 ? -21.428 8.648 7.573 1.00 56.28 89 ALA A CA 1
ATOM 647 C C . ALA A 1 89 ? -20.962 8.148 8.947 1.00 56.28 89 ALA A C 1
ATOM 649 O O . ALA A 1 89 ? -21.777 8.024 9.858 1.00 56.28 89 ALA A O 1
ATOM 650 N N . ALA A 1 90 ? -19.676 7.851 9.110 1.00 59.06 90 ALA A N 1
ATOM 651 C CA . ALA A 1 90 ? -19.086 7.514 10.395 1.00 59.06 90 ALA A CA 1
ATOM 652 C C . ALA A 1 90 ? -17.892 8.437 10.583 1.00 59.06 90 ALA A C 1
ATOM 654 O O . ALA A 1 90 ? -16.942 8.346 9.813 1.00 59.06 90 ALA A O 1
ATOM 655 N N . SER A 1 91 ? -17.951 9.331 11.572 1.00 64.88 91 SER A N 1
ATOM 656 C CA . SER A 1 91 ? -16.812 10.171 11.937 1.00 64.88 91 SER A CA 1
ATOM 657 C C . SER A 1 91 ? -15.644 9.264 12.329 1.00 64.88 91 SER A C 1
ATOM 659 O O . SER A 1 91 ? -15.564 8.844 13.483 1.00 64.88 91 SER A O 1
ATOM 661 N N . TYR A 1 92 ? -14.757 8.978 11.371 1.00 75.88 92 TYR A N 1
ATOM 662 C CA . TYR A 1 92 ? -13.554 8.157 11.524 1.00 75.88 92 TYR A CA 1
ATOM 663 C C . TYR A 1 92 ? -13.866 6.674 11.798 1.00 75.88 92 TYR A C 1
ATOM 665 O O . TYR A 1 92 ? -13.797 6.236 12.948 1.00 75.88 92 TYR A O 1
ATOM 673 N N . PRO A 1 93 ? -14.213 5.863 10.776 1.00 80.75 93 PRO A N 1
ATOM 674 C CA . PRO A 1 93 ? -14.588 4.458 10.965 1.00 80.75 93 PRO A CA 1
ATOM 675 C C . PRO A 1 93 ? -13.476 3.592 11.571 1.00 80.75 93 PRO A C 1
ATOM 677 O O . PRO A 1 93 ? -13.774 2.529 12.110 1.00 80.75 93 PRO A O 1
ATOM 680 N N . TYR A 1 94 ? -12.216 4.028 11.504 1.00 86.12 94 TYR A N 1
ATOM 681 C CA . TYR A 1 94 ? -11.095 3.353 12.166 1.00 86.12 94 TYR A CA 1
ATOM 682 C C . TYR A 1 94 ? -10.756 3.948 13.544 1.00 86.12 94 TYR A C 1
ATOM 684 O O . TYR A 1 94 ? -9.849 3.463 14.214 1.00 86.12 94 TYR A O 1
ATOM 692 N N . GLY A 1 95 ? -11.491 4.973 13.981 1.00 87.19 95 GLY A N 1
ATOM 693 C CA . GLY A 1 95 ? -11.200 5.779 15.164 1.00 87.19 95 GLY A CA 1
ATOM 694 C C . GLY A 1 95 ? -10.332 6.999 14.843 1.00 87.19 95 GLY A C 1
ATOM 695 O O . GLY A 1 95 ? -9.649 7.052 13.820 1.00 87.19 95 GLY A O 1
ATOM 696 N N . LYS A 1 96 ? -10.370 8.007 15.724 1.00 86.81 96 LYS A N 1
ATOM 697 C CA . LYS A 1 96 ? -9.550 9.229 15.600 1.00 86.81 96 LYS A CA 1
ATOM 698 C C . LYS A 1 96 ? -8.074 8.980 15.890 1.00 86.81 96 LYS A C 1
ATOM 700 O O . LYS A 1 96 ? -7.223 9.599 15.267 1.00 86.81 96 LYS A O 1
ATOM 705 N N . ASP A 1 97 ? -7.802 8.051 16.799 1.00 87.00 97 ASP A N 1
ATOM 706 C CA . ASP A 1 97 ? -6.454 7.673 17.228 1.00 87.00 97 ASP A CA 1
ATOM 707 C C . ASP A 1 97 ? -5.938 6.433 16.478 1.00 87.00 97 ASP A C 1
ATOM 709 O O . ASP A 1 97 ? -5.060 5.719 16.961 1.00 87.00 97 ASP A O 1
ATOM 713 N N . PHE A 1 98 ? -6.493 6.161 15.290 1.00 90.31 98 PHE A N 1
ATOM 714 C CA . PHE A 1 98 ? -6.116 5.028 14.454 1.00 90.31 98 PHE A CA 1
ATOM 715 C C . PHE A 1 98 ? -4.629 5.069 14.093 1.00 90.31 98 PHE A C 1
ATOM 717 O O . PHE A 1 98 ? -4.132 6.050 13.533 1.00 90.31 98 PHE A O 1
ATOM 724 N N . LYS A 1 99 ? -3.922 3.972 14.362 1.00 92.00 99 LYS A N 1
ATOM 725 C CA . LYS A 1 99 ? -2.503 3.834 14.029 1.00 92.00 99 LYS A CA 1
ATOM 726 C C . LYS A 1 99 ? -2.308 2.869 12.878 1.00 92.00 99 LYS A C 1
ATOM 728 O O . LYS A 1 99 ? -2.918 1.799 12.840 1.00 92.00 99 LYS A O 1
ATOM 733 N N . TYR A 1 100 ? -1.429 3.236 11.958 1.00 93.12 100 TYR A N 1
ATOM 734 C CA . TYR A 1 100 ? -1.135 2.460 10.769 1.00 93.12 100 TYR A CA 1
ATOM 735 C C . TYR A 1 100 ? 0.354 2.471 10.454 1.00 93.12 100 TYR A C 1
ATOM 737 O O . TYR A 1 100 ? 0.962 3.511 10.209 1.00 93.12 100 TYR A O 1
ATOM 745 N N . TYR A 1 101 ? 0.909 1.271 10.352 1.00 93.00 101 TYR A N 1
ATOM 746 C CA . TYR A 1 101 ? 2.268 1.062 9.887 1.00 93.00 101 TYR A CA 1
ATOM 747 C C . TYR A 1 101 ? 2.339 -0.112 8.916 1.00 93.00 101 TYR A C 1
ATOM 749 O O . TYR A 1 101 ? 1.466 -0.995 8.882 1.00 93.00 101 TYR A O 1
ATOM 757 N N . GLU A 1 102 ? 3.407 -0.124 8.128 1.00 95.19 102 GLU A N 1
ATOM 758 C CA . GLU A 1 102 ? 3.711 -1.179 7.170 1.00 95.19 102 GLU A CA 1
ATOM 759 C C . GLU A 1 102 ? 5.111 -1.728 7.423 1.00 95.19 102 GLU A C 1
ATOM 761 O O . GLU A 1 102 ? 6.042 -0.987 7.724 1.00 95.19 102 GLU A O 1
ATOM 766 N N . GLY A 1 103 ? 5.275 -3.038 7.276 1.00 95.62 103 GLY A N 1
ATOM 767 C CA . GLY A 1 103 ? 6.576 -3.682 7.410 1.00 95.62 103 GLY A CA 1
ATOM 768 C C . GLY A 1 103 ? 6.679 -4.900 6.512 1.00 95.62 103 GLY A C 1
ATOM 769 O O . GLY A 1 103 ? 5.669 -5.487 6.140 1.00 95.62 103 GLY A O 1
ATOM 770 N N . VAL A 1 104 ? 7.895 -5.288 6.151 1.00 96.56 104 VAL A N 1
ATOM 771 C CA . VAL A 1 104 ? 8.143 -6.528 5.408 1.00 96.56 104 VAL A CA 1
ATOM 772 C C . VAL A 1 104 ? 8.301 -7.661 6.411 1.00 96.56 104 VAL A C 1
ATOM 774 O O . VAL A 1 104 ? 9.221 -7.624 7.230 1.00 96.56 104 VAL A O 1
ATOM 777 N N . ALA A 1 105 ? 7.418 -8.656 6.355 1.00 95.50 105 ALA A N 1
ATOM 778 C CA . ALA A 1 105 ? 7.503 -9.834 7.208 1.00 95.50 105 ALA A CA 1
ATOM 779 C C . ALA A 1 105 ? 8.792 -10.615 6.916 1.00 95.50 105 ALA A C 1
ATOM 781 O O . ALA A 1 105 ? 9.177 -10.810 5.763 1.00 95.50 105 ALA A O 1
ATOM 782 N N . ALA A 1 106 ? 9.457 -11.086 7.967 1.00 94.75 106 ALA A N 1
ATOM 783 C CA . ALA A 1 106 ? 10.715 -11.804 7.863 1.00 94.75 106 ALA A CA 1
ATOM 784 C C . ALA A 1 106 ? 10.770 -12.999 8.818 1.00 94.75 106 ALA A C 1
ATOM 786 O O . ALA A 1 106 ? 10.175 -13.004 9.896 1.00 94.75 106 ALA A O 1
ATOM 787 N N . SER A 1 107 ? 11.556 -14.011 8.444 1.00 88.62 107 SER A N 1
ATOM 788 C CA . SER A 1 107 ? 11.759 -15.244 9.212 1.00 88.62 107 SER A CA 1
ATOM 789 C C . SER A 1 107 ? 12.690 -15.034 10.420 1.00 88.62 107 SER A C 1
ATOM 791 O O . SER A 1 107 ? 13.752 -15.651 10.521 1.00 88.62 107 SER A O 1
ATOM 793 N N . GLY A 1 108 ? 12.322 -14.125 11.324 1.00 94.81 108 GLY A N 1
ATOM 794 C CA . GLY A 1 108 ? 13.071 -13.798 12.539 1.00 94.81 108 GLY A CA 1
ATOM 795 C C . GLY A 1 108 ? 13.866 -12.490 12.471 1.00 94.81 108 GLY A C 1
ATOM 796 O O . GLY A 1 108 ? 13.956 -11.838 11.430 1.00 94.81 108 GLY A O 1
ATOM 797 N N . LEU A 1 109 ? 14.480 -12.127 13.603 1.00 96.44 109 LEU A N 1
ATOM 798 C CA . LEU A 1 109 ? 15.249 -10.886 13.767 1.00 96.44 109 LEU A CA 1
ATOM 799 C C . LEU A 1 109 ? 16.386 -10.756 12.745 1.00 96.44 109 LEU A C 1
ATOM 801 O O . LEU A 1 109 ? 16.581 -9.686 12.179 1.00 96.44 109 LEU A O 1
ATOM 805 N N . VAL A 1 110 ? 17.107 -11.847 12.466 1.00 96.94 110 VAL A N 1
ATOM 806 C CA . VAL A 1 110 ? 18.191 -11.848 11.467 1.00 96.94 110 VAL A CA 1
ATOM 807 C C . VAL A 1 110 ? 17.648 -11.521 10.076 1.00 96.94 110 VAL A C 1
ATOM 809 O O . VAL A 1 110 ? 18.207 -10.672 9.388 1.00 96.94 110 VAL A O 1
ATOM 812 N N . GLY A 1 111 ? 16.531 -12.139 9.677 1.00 96.25 111 GLY A N 1
ATOM 813 C CA . GLY A 1 111 ? 15.885 -11.859 8.394 1.00 96.25 111 GLY A CA 1
ATOM 814 C C . GLY A 1 111 ? 15.426 -10.404 8.289 1.00 96.25 111 GLY A C 1
ATOM 815 O O . GLY A 1 111 ? 15.710 -9.742 7.294 1.00 96.25 111 GLY A O 1
ATOM 816 N N . ALA A 1 112 ? 14.796 -9.876 9.340 1.00 96.38 112 ALA A N 1
ATOM 817 C CA . ALA A 1 112 ? 14.386 -8.474 9.384 1.00 96.38 112 ALA A CA 1
ATOM 818 C C . ALA A 1 112 ? 15.594 -7.521 9.316 1.00 96.38 112 ALA A C 1
ATOM 820 O O . ALA A 1 112 ? 15.551 -6.525 8.600 1.00 96.38 112 ALA A O 1
ATOM 821 N N . GLY A 1 113 ? 16.704 -7.862 9.980 1.00 97.38 113 GLY A N 1
ATOM 822 C CA . GLY A 1 113 ? 17.961 -7.117 9.892 1.00 97.38 113 GLY A CA 1
ATOM 823 C C . GLY A 1 113 ? 18.556 -7.102 8.481 1.00 97.38 113 GLY A C 1
ATOM 824 O O . GLY A 1 113 ? 19.021 -6.057 8.027 1.00 97.38 113 GLY A O 1
ATOM 825 N N . LEU A 1 114 ? 18.491 -8.223 7.753 1.00 96.62 114 LEU A N 1
ATOM 826 C CA . LEU A 1 114 ? 18.915 -8.289 6.349 1.00 96.62 114 LEU A CA 1
ATOM 827 C C . LEU A 1 114 ? 18.033 -7.422 5.443 1.00 96.62 114 LEU A C 1
ATOM 829 O O . LEU A 1 114 ? 18.560 -6.724 4.577 1.00 96.62 114 LEU A O 1
ATOM 833 N N . VAL A 1 115 ? 16.715 -7.415 5.666 1.00 95.19 115 VAL A N 1
ATOM 834 C CA . VAL A 1 115 ? 15.785 -6.526 4.951 1.00 95.19 115 VAL A CA 1
ATOM 835 C C . VAL A 1 115 ? 16.135 -5.057 5.205 1.00 95.19 115 VAL A C 1
ATOM 837 O O . VAL A 1 115 ? 16.282 -4.292 4.250 1.00 95.19 115 VAL A O 1
ATOM 840 N N . THR A 1 116 ? 16.342 -4.667 6.468 1.00 96.25 116 THR A N 1
ATOM 841 C CA . THR A 1 116 ? 16.779 -3.309 6.826 1.00 96.25 116 THR A CA 1
ATOM 842 C C . THR A 1 116 ? 18.084 -2.942 6.119 1.00 96.25 116 THR A C 1
ATOM 844 O O . THR A 1 116 ? 18.162 -1.891 5.484 1.00 96.25 116 THR A O 1
ATOM 847 N N . ALA A 1 117 ? 19.100 -3.807 6.188 1.00 96.50 117 ALA A N 1
ATOM 848 C CA . ALA A 1 117 ? 20.398 -3.558 5.567 1.00 96.50 117 ALA A CA 1
ATOM 849 C C . ALA A 1 117 ? 20.288 -3.395 4.043 1.00 96.50 117 ALA A C 1
ATOM 851 O O . ALA A 1 117 ? 20.901 -2.488 3.480 1.00 96.50 117 ALA A O 1
ATOM 852 N N . ALA A 1 118 ? 19.472 -4.220 3.380 1.00 94.75 118 ALA A N 1
ATOM 853 C CA . ALA A 1 118 ? 19.230 -4.123 1.944 1.00 94.75 118 ALA A CA 1
ATOM 854 C C . ALA A 1 118 ? 18.563 -2.793 1.559 1.00 94.75 118 ALA A C 1
ATOM 856 O O . ALA A 1 118 ? 19.001 -2.141 0.614 1.00 94.75 118 ALA A O 1
ATOM 857 N N . ILE A 1 119 ? 17.549 -2.353 2.310 1.00 92.44 119 ILE A N 1
ATOM 858 C CA . ILE A 1 119 ? 16.863 -1.076 2.062 1.00 92.44 119 ILE A CA 1
ATOM 859 C C . ILE A 1 119 ? 17.808 0.109 2.270 1.00 92.44 119 ILE A C 1
ATOM 861 O O . ILE A 1 119 ? 17.861 1.002 1.424 1.00 92.44 119 ILE A O 1
ATOM 865 N N . VAL A 1 120 ? 18.595 0.103 3.351 1.00 93.88 120 VAL A N 1
ATOM 866 C CA . VAL A 1 120 ? 19.606 1.141 3.605 1.00 93.88 120 VAL A CA 1
ATOM 867 C C . VAL A 1 120 ? 20.635 1.173 2.477 1.00 93.88 120 VAL A C 1
ATOM 869 O O . VAL A 1 120 ? 20.944 2.247 1.965 1.00 93.88 120 VAL A O 1
ATOM 872 N N . LEU A 1 121 ? 21.123 0.011 2.035 1.00 94.50 121 LEU A N 1
ATOM 873 C CA . LEU A 1 121 ? 22.078 -0.083 0.934 1.00 94.50 121 LEU A CA 1
ATOM 874 C C . LEU A 1 121 ? 21.497 0.464 -0.376 1.00 94.50 121 LEU A C 1
ATOM 876 O O . LEU A 1 121 ? 22.168 1.238 -1.054 1.00 94.50 121 LEU A O 1
ATOM 880 N N . ILE A 1 122 ? 20.253 0.114 -0.718 1.00 90.62 122 ILE A N 1
ATOM 881 C CA . ILE A 1 122 ? 19.555 0.668 -1.890 1.00 90.62 122 ILE A CA 1
ATOM 882 C C . ILE A 1 122 ? 19.459 2.194 -1.773 1.00 90.62 122 ILE A C 1
ATOM 884 O O . ILE A 1 122 ? 19.770 2.901 -2.733 1.00 90.62 122 ILE A O 1
ATOM 888 N N . GLY A 1 123 ? 19.101 2.709 -0.594 1.00 90.56 123 GLY A N 1
ATOM 889 C CA . GLY A 1 123 ? 19.061 4.144 -0.316 1.00 90.56 123 GLY A CA 1
ATOM 890 C C . GLY A 1 123 ? 20.412 4.830 -0.536 1.00 90.56 123 GLY A C 1
ATOM 891 O O . GLY A 1 123 ? 20.471 5.863 -1.199 1.00 90.56 123 GLY A O 1
ATOM 892 N N . VAL A 1 124 ? 21.510 4.231 -0.062 1.00 92.56 124 VAL A N 1
ATOM 893 C CA . VAL A 1 124 ? 22.879 4.736 -0.277 1.00 92.56 124 VAL A CA 1
ATOM 894 C C . VAL A 1 124 ? 23.252 4.714 -1.760 1.00 92.56 124 VAL A C 1
ATOM 896 O O . VAL A 1 124 ? 23.755 5.710 -2.279 1.00 92.56 124 VAL A O 1
ATOM 899 N N . VAL A 1 125 ? 22.983 3.612 -2.466 1.00 92.00 125 VAL A N 1
ATOM 900 C CA . VAL A 1 125 ? 23.279 3.488 -3.902 1.00 92.00 125 VAL A CA 1
ATOM 901 C C . VAL A 1 125 ? 22.535 4.551 -4.709 1.00 92.00 125 VAL A C 1
ATOM 903 O O . VAL A 1 125 ? 23.126 5.159 -5.597 1.00 92.00 125 VAL A O 1
ATOM 906 N N . ILE A 1 126 ? 21.264 4.809 -4.392 1.00 89.25 126 ILE A N 1
ATOM 907 C CA . ILE A 1 126 ? 20.458 5.830 -5.072 1.00 89.25 126 ILE A CA 1
ATOM 908 C C . ILE A 1 126 ? 20.885 7.252 -4.667 1.00 89.25 126 ILE A C 1
ATOM 910 O O . ILE A 1 126 ? 20.920 8.145 -5.515 1.00 89.25 126 ILE A O 1
ATOM 914 N N . GLY A 1 127 ? 21.215 7.480 -3.395 1.00 88.94 127 GLY A N 1
ATOM 915 C CA . GLY A 1 127 ? 21.547 8.805 -2.867 1.00 88.94 127 GLY A CA 1
ATOM 916 C C . GLY A 1 127 ? 22.938 9.307 -3.250 1.00 88.94 127 GLY A C 1
ATOM 917 O O . GLY A 1 127 ? 23.138 10.513 -3.373 1.00 88.94 127 GLY A O 1
ATOM 918 N N . VAL A 1 128 ? 23.899 8.410 -3.485 1.00 91.38 128 VAL A N 1
ATOM 919 C CA . VAL A 1 128 ? 25.281 8.773 -3.826 1.00 91.38 128 VAL A CA 1
ATOM 920 C C . VAL A 1 128 ? 25.443 8.866 -5.353 1.00 91.38 128 VAL A C 1
ATOM 922 O O . VAL A 1 128 ? 25.408 7.835 -6.030 1.00 91.38 128 VAL A O 1
ATOM 925 N N . PRO A 1 129 ? 25.679 10.063 -5.937 1.00 91.12 129 PRO A N 1
ATOM 926 C CA . PRO A 1 129 ? 25.673 10.262 -7.390 1.00 91.12 129 PRO A CA 1
ATOM 927 C C . PRO A 1 129 ? 26.547 9.303 -8.220 1.00 91.12 129 PRO A C 1
ATOM 929 O O . PRO A 1 129 ? 26.028 8.782 -9.212 1.00 91.12 129 PRO A O 1
ATOM 932 N N . PRO A 1 130 ? 27.819 9.011 -7.867 1.00 93.81 130 PRO A N 1
ATOM 933 C CA . PRO A 1 130 ? 28.628 8.065 -8.640 1.00 93.81 130 PRO A CA 1
ATOM 934 C C . PRO A 1 130 ? 28.106 6.623 -8.562 1.00 93.81 130 PRO A C 1
ATOM 936 O O . PRO A 1 130 ? 28.111 5.924 -9.576 1.00 93.81 130 PRO A O 1
ATOM 939 N N . LEU A 1 131 ? 27.602 6.184 -7.401 1.00 93.25 131 LEU A N 1
ATOM 940 C CA . LEU A 1 131 ? 27.011 4.848 -7.246 1.00 93.25 131 LEU A CA 1
ATOM 941 C C . LEU A 1 131 ? 25.716 4.731 -8.054 1.00 93.25 131 LEU A C 1
ATOM 943 O O . LEU A 1 131 ? 25.538 3.760 -8.790 1.00 93.25 131 LEU A O 1
ATOM 947 N N . ARG A 1 132 ? 24.862 5.759 -8.005 1.00 91.69 132 ARG A N 1
ATOM 948 C CA . ARG A 1 132 ? 23.640 5.842 -8.812 1.00 91.69 132 ARG A CA 1
ATOM 949 C C . ARG A 1 132 ? 23.946 5.800 -10.308 1.00 91.69 132 ARG A C 1
ATOM 951 O O . ARG A 1 132 ? 23.280 5.078 -11.046 1.00 91.69 132 ARG A O 1
ATOM 958 N N . ALA A 1 133 ? 24.946 6.556 -10.767 1.00 90.44 133 ALA A N 1
ATOM 959 C CA . ALA A 1 133 ? 25.346 6.583 -12.174 1.00 90.44 133 ALA A CA 1
ATOM 960 C C . ALA A 1 133 ? 25.834 5.211 -12.665 1.00 90.44 133 ALA A C 1
ATOM 962 O O . ALA A 1 133 ? 25.537 4.822 -13.796 1.00 90.44 133 ALA A O 1
ATOM 963 N N . LEU A 1 134 ? 26.541 4.463 -11.813 1.00 92.88 134 LEU A N 1
ATOM 964 C CA . LEU A 1 134 ? 26.954 3.093 -12.107 1.00 92.88 134 LEU A CA 1
ATOM 965 C C . LEU A 1 134 ? 25.757 2.131 -12.122 1.00 92.88 134 LEU A C 1
ATOM 967 O O . LEU A 1 134 ? 25.593 1.385 -13.086 1.00 92.88 134 LEU A O 1
ATOM 971 N N . ALA A 1 135 ? 24.900 2.177 -11.098 1.00 90.38 135 ALA A N 1
ATOM 972 C CA . ALA A 1 135 ? 23.729 1.308 -10.977 1.00 90.38 135 ALA A CA 1
ATOM 973 C C . ALA A 1 135 ? 22.752 1.481 -12.151 1.00 90.38 135 ALA A C 1
ATOM 975 O O . ALA A 1 135 ? 22.253 0.493 -12.688 1.00 90.38 135 ALA A O 1
ATOM 976 N N . ARG A 1 136 ? 22.546 2.718 -12.625 1.00 88.75 136 ARG A N 1
ATOM 977 C CA . ARG A 1 136 ? 21.691 3.032 -13.785 1.00 88.75 136 ARG A CA 1
ATOM 978 C C . ARG A 1 136 ? 22.064 2.276 -15.063 1.00 88.75 136 ARG A C 1
ATOM 980 O O . ARG 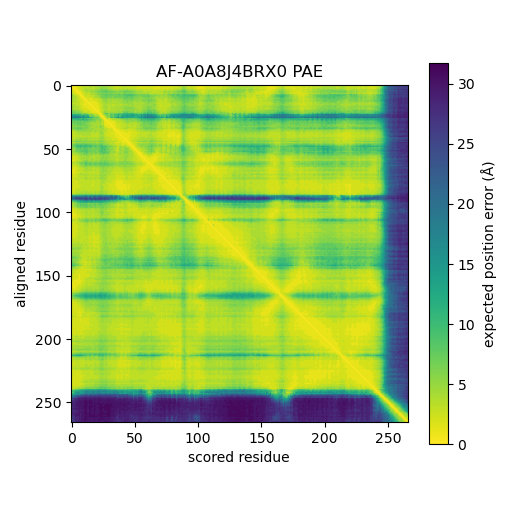A 1 136 ? 21.199 2.090 -15.907 1.00 88.75 136 ARG A O 1
ATOM 987 N N . ARG A 1 137 ? 23.310 1.810 -15.213 1.00 88.94 137 ARG A N 1
ATOM 988 C CA . ARG A 1 137 ? 23.731 1.010 -16.381 1.00 88.94 137 ARG A CA 1
ATOM 989 C C . ARG A 1 137 ? 23.117 -0.392 -16.411 1.00 88.94 137 ARG A C 1
ATOM 991 O O . ARG A 1 137 ? 23.082 -1.003 -17.472 1.00 88.94 137 ARG A O 1
ATOM 998 N N . PHE A 1 138 ? 22.658 -0.894 -15.265 1.00 88.44 138 PHE A N 1
ATOM 999 C CA . PHE A 1 138 ? 22.120 -2.248 -15.102 1.00 88.44 138 PHE A CA 1
ATOM 1000 C C . PHE A 1 138 ? 20.632 -2.267 -14.738 1.00 88.44 138 PHE A C 1
ATOM 1002 O O . PHE A 1 138 ? 20.031 -3.335 -14.643 1.00 88.44 138 PHE A O 1
ATOM 1009 N N . LEU A 1 139 ? 20.044 -1.096 -14.505 1.00 88.56 139 LEU A N 1
ATOM 1010 C CA . LEU A 1 139 ? 18.650 -0.948 -14.119 1.00 88.56 139 LEU A CA 1
ATOM 1011 C C . LEU A 1 139 ? 17.775 -0.594 -15.335 1.00 88.56 139 LEU A C 1
ATOM 1013 O O . LEU A 1 139 ? 18.282 -0.026 -16.304 1.00 88.56 139 LEU A O 1
ATOM 1017 N N . PRO A 1 140 ? 16.463 -0.898 -15.299 1.00 87.81 140 PRO A N 1
ATOM 1018 C CA . PRO A 1 140 ? 15.542 -0.527 -16.370 1.00 87.81 140 PRO A CA 1
ATOM 1019 C C . PRO A 1 140 ? 15.572 0.977 -16.662 1.00 87.81 140 PRO A C 1
ATOM 1021 O O . PRO A 1 140 ? 15.511 1.797 -15.744 1.00 87.81 140 PRO A O 1
ATOM 1024 N N . ALA A 1 141 ? 15.626 1.340 -17.944 1.00 88.62 141 ALA A N 1
ATOM 1025 C CA . ALA A 1 141 ? 15.566 2.740 -18.356 1.00 88.62 141 ALA A CA 1
ATOM 1026 C C . ALA A 1 141 ? 14.145 3.317 -18.181 1.00 88.62 141 ALA A C 1
ATOM 1028 O O . ALA A 1 141 ? 13.168 2.559 -18.158 1.00 88.62 141 ALA A O 1
ATOM 1029 N N . PRO A 1 142 ? 13.977 4.650 -18.094 1.00 86.69 142 PRO A N 1
ATOM 1030 C CA . PRO A 1 142 ? 12.655 5.273 -18.131 1.00 86.69 142 PRO A CA 1
ATOM 1031 C C . PRO A 1 142 ? 11.831 4.783 -19.333 1.00 86.69 142 PRO A C 1
ATOM 1033 O O . PRO A 1 142 ? 12.340 4.679 -20.447 1.00 86.69 142 PRO A O 1
ATOM 1036 N N . GLY A 1 143 ? 10.565 4.432 -19.096 1.00 87.19 143 GLY A N 1
ATOM 1037 C CA . GLY A 1 143 ? 9.689 3.809 -20.099 1.00 87.19 143 GLY A CA 1
ATOM 1038 C C . GLY A 1 143 ? 9.840 2.288 -20.240 1.00 87.19 143 GLY A C 1
ATOM 1039 O O . GLY A 1 143 ? 8.988 1.654 -20.857 1.00 87.19 143 GLY A O 1
ATOM 1040 N N . GLN A 1 144 ? 10.859 1.674 -19.629 1.00 91.12 144 GLN A N 1
ATOM 1041 C CA . GLN A 1 144 ? 10.996 0.219 -19.548 1.00 91.12 144 GLN A CA 1
ATOM 1042 C C . GLN A 1 144 ? 10.432 -0.296 -18.223 1.00 91.12 144 GLN A C 1
ATOM 1044 O O . GLN A 1 144 ? 10.778 0.190 -17.145 1.00 91.12 144 GLN A O 1
ATOM 1049 N N . GLY A 1 145 ? 9.569 -1.304 -18.313 1.00 90.56 145 GLY A N 1
ATOM 1050 C CA . GLY A 1 145 ? 9.006 -2.028 -17.178 1.00 90.56 145 GLY A CA 1
ATOM 1051 C C . GLY A 1 145 ? 9.303 -3.526 -17.259 1.00 90.56 145 GLY A C 1
ATOM 1052 O O . GLY A 1 145 ? 9.959 -3.980 -18.201 1.00 90.56 145 GLY A O 1
ATOM 1053 N N . PRO A 1 146 ? 8.813 -4.316 -16.292 1.00 93.44 146 PRO A N 1
ATOM 1054 C CA . PRO A 1 146 ? 8.962 -5.763 -16.339 1.00 93.44 146 PRO A CA 1
ATOM 1055 C C . PRO A 1 146 ? 8.350 -6.359 -17.610 1.00 93.44 146 PRO A C 1
ATOM 1057 O O . PRO A 1 146 ? 7.302 -5.919 -18.095 1.00 93.44 146 PRO A O 1
ATOM 1060 N N . SER A 1 147 ? 8.995 -7.410 -18.121 1.00 94.62 147 SER A N 1
ATOM 1061 C CA . SER A 1 147 ? 8.503 -8.156 -19.278 1.00 94.62 147 SER A CA 1
ATOM 1062 C C . SER A 1 147 ? 7.096 -8.704 -19.028 1.00 94.62 147 SER A C 1
ATOM 1064 O O . SER A 1 147 ? 6.652 -8.874 -17.891 1.00 94.62 147 SER A O 1
ATOM 1066 N N . GLU A 1 148 ? 6.365 -9.014 -20.096 1.00 95.44 148 GLU A N 1
ATOM 1067 C CA . GLU A 1 148 ? 5.046 -9.636 -19.965 1.00 95.44 148 GLU A CA 1
ATOM 1068 C C . GLU A 1 148 ? 5.102 -10.955 -19.181 1.00 95.44 148 GLU A C 1
ATOM 1070 O O . GLU A 1 148 ? 4.250 -11.194 -18.329 1.00 95.44 148 GLU A O 1
ATOM 1075 N N . ALA A 1 149 ? 6.136 -11.771 -19.405 1.00 96.25 149 ALA A N 1
ATOM 1076 C CA . ALA A 1 149 ? 6.353 -13.004 -18.657 1.00 96.25 149 ALA A CA 1
ATOM 1077 C C . ALA A 1 149 ? 6.570 -12.738 -17.159 1.00 96.25 149 ALA A C 1
ATOM 1079 O O . ALA A 1 149 ? 5.953 -13.408 -16.332 1.00 96.25 149 ALA A O 1
ATOM 1080 N N . ALA A 1 150 ? 7.375 -11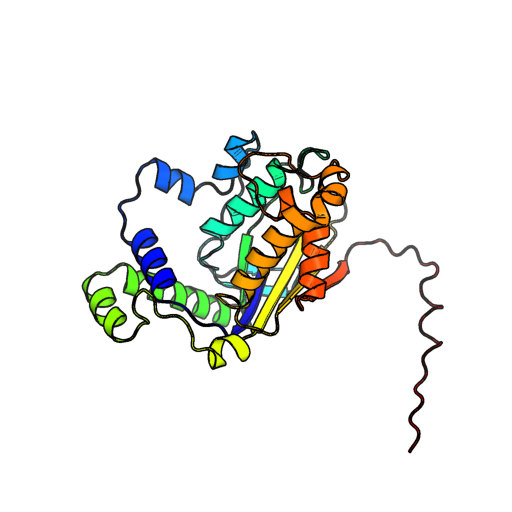.729 -16.801 1.00 95.19 150 ALA A N 1
ATOM 1081 C CA . ALA A 1 150 ? 7.570 -11.332 -15.407 1.00 95.19 150 ALA A CA 1
ATOM 1082 C C . ALA A 1 150 ? 6.259 -10.844 -14.770 1.00 95.19 150 ALA A C 1
ATOM 1084 O O . ALA A 1 150 ? 5.932 -11.241 -13.655 1.00 95.19 150 ALA A O 1
ATOM 1085 N N . ARG A 1 151 ? 5.460 -10.058 -15.506 1.00 96.25 151 ARG A N 1
ATOM 1086 C CA . ARG A 1 151 ? 4.152 -9.578 -15.034 1.00 96.25 151 ARG A CA 1
ATOM 1087 C C . ARG A 1 151 ? 3.145 -10.710 -14.830 1.00 96.25 151 ARG A C 1
ATOM 1089 O O . ARG A 1 151 ? 2.436 -10.745 -13.826 1.00 96.25 151 ARG A O 1
ATOM 1096 N N . LYS A 1 152 ? 3.098 -11.656 -15.771 1.00 96.38 152 LYS A N 1
ATOM 1097 C CA . LYS A 1 152 ? 2.200 -12.816 -15.728 1.00 96.38 152 LYS A CA 1
ATOM 1098 C C . LYS A 1 152 ? 2.616 -13.853 -14.684 1.00 96.38 152 LYS A C 1
ATOM 1100 O O . LYS A 1 152 ? 1.727 -14.494 -14.135 1.00 96.38 152 LYS A O 1
ATOM 1105 N N . GLY A 1 153 ? 3.915 -14.037 -14.453 1.00 96.81 153 GLY A N 1
ATOM 1106 C CA . GLY A 1 153 ? 4.478 -15.017 -13.517 1.00 96.81 153 GLY A CA 1
ATOM 1107 C C . GLY A 1 153 ? 4.773 -14.475 -12.115 1.00 96.81 153 GLY A C 1
ATOM 1108 O O . GLY A 1 153 ? 5.349 -15.196 -11.299 1.00 96.81 153 GLY A O 1
ATOM 1109 N N . GLY A 1 154 ? 4.438 -13.211 -11.853 1.00 97.31 154 GLY A N 1
ATOM 1110 C CA . GLY A 1 154 ? 4.519 -12.606 -10.528 1.00 97.31 154 GLY A CA 1
ATOM 1111 C C . GLY A 1 154 ? 3.377 -13.037 -9.607 1.00 97.31 154 GLY A C 1
ATOM 1112 O O . GLY A 1 154 ? 2.445 -13.711 -10.035 1.00 97.31 154 GLY A O 1
ATOM 1113 N N . PHE A 1 155 ? 3.458 -12.638 -8.343 1.00 97.88 155 PHE A N 1
ATOM 1114 C CA . PHE A 1 155 ? 2.416 -12.805 -7.323 1.00 97.88 155 PHE A CA 1
ATOM 1115 C C . PHE A 1 155 ? 2.752 -11.929 -6.113 1.00 97.88 155 PHE A C 1
ATOM 1117 O O . PHE A 1 155 ? 3.878 -11.434 -6.012 1.00 97.88 155 PHE A O 1
ATOM 1124 N N . TRP A 1 156 ? 1.816 -11.754 -5.188 1.00 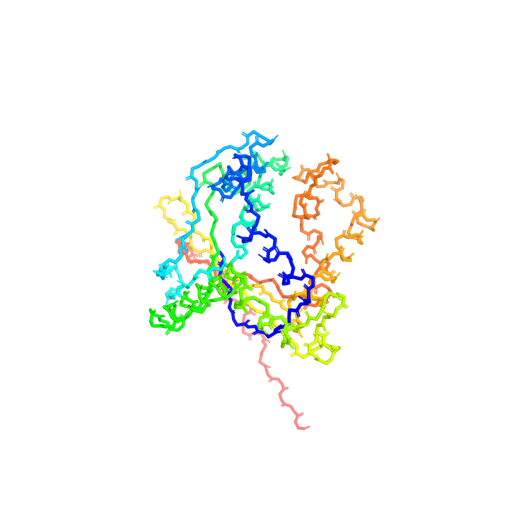97.44 156 TRP A N 1
ATOM 1125 C CA . TRP A 1 156 ? 2.088 -11.125 -3.896 1.00 97.44 156 TRP A CA 1
ATOM 1126 C C . TRP A 1 156 ? 1.037 -11.502 -2.855 1.00 97.44 156 TRP A C 1
ATOM 1128 O O . TRP A 1 156 ? -0.130 -11.718 -3.191 1.00 97.44 156 TRP A O 1
ATOM 1138 N N . HIS A 1 157 ? 1.474 -11.530 -1.597 1.00 96.44 157 HIS A N 1
ATOM 1139 C CA . HIS A 1 157 ? 0.655 -11.800 -0.422 1.00 96.44 157 HIS A CA 1
ATOM 1140 C C . HIS A 1 157 ? 0.957 -10.780 0.670 1.00 96.44 157 HIS A C 1
ATOM 1142 O O . HIS A 1 157 ? 2.117 -10.472 0.950 1.00 96.44 157 HIS A O 1
ATOM 1148 N N . HIS A 1 158 ? -0.080 -10.237 1.294 1.00 95.94 158 HIS A N 1
ATOM 1149 C CA . HIS A 1 158 ? 0.031 -9.332 2.431 1.00 95.94 158 HIS A CA 1
ATOM 1150 C C . HIS A 1 158 ? -0.876 -9.807 3.560 1.00 95.94 158 HIS A C 1
ATOM 1152 O O . HIS A 1 158 ? -1.988 -10.289 3.334 1.00 95.94 158 HIS A O 1
ATOM 1158 N N . GLU A 1 159 ? -0.398 -9.635 4.785 1.00 94.81 159 GLU A N 1
ATOM 1159 C CA . GLU A 1 159 ? -1.151 -9.911 5.997 1.00 94.81 159 GLU A CA 1
ATOM 1160 C C . GLU A 1 159 ? -1.630 -8.593 6.614 1.00 94.81 159 GLU A C 1
ATOM 1162 O O . GLU A 1 159 ? -0.882 -7.627 6.798 1.00 94.81 159 GLU A O 1
ATOM 1167 N N . LEU A 1 160 ? -2.915 -8.540 6.926 1.00 95.25 160 LEU A N 1
ATOM 1168 C CA . LEU A 1 160 ? -3.557 -7.431 7.609 1.00 95.25 160 LEU A CA 1
ATOM 1169 C C . LEU A 1 160 ? -3.771 -7.846 9.057 1.00 95.25 160 LEU A C 1
ATOM 1171 O O . LEU A 1 160 ? -4.352 -8.890 9.330 1.00 95.25 160 LEU A O 1
ATOM 1175 N N . VAL A 1 161 ? -3.306 -7.018 9.983 1.00 94.00 161 VAL A N 1
ATOM 1176 C CA . VAL A 1 161 ? -3.455 -7.248 11.417 1.00 94.00 161 VAL A CA 1
ATOM 1177 C C . VAL A 1 161 ? -4.080 -6.002 11.998 1.00 94.00 161 VAL A C 1
ATOM 1179 O O . VAL A 1 161 ? -3.506 -4.918 11.888 1.00 94.00 161 VAL A O 1
ATOM 1182 N N . VAL A 1 162 ? -5.255 -6.162 12.592 1.00 93.69 162 VAL A N 1
ATOM 1183 C CA . VAL A 1 162 ? -5.970 -5.094 13.282 1.00 93.69 162 VAL A CA 1
ATOM 1184 C C . VAL A 1 162 ? -6.083 -5.491 14.741 1.00 93.69 162 VAL A C 1
ATOM 1186 O O . VAL A 1 162 ? -6.538 -6.591 15.052 1.00 93.69 162 VAL A O 1
ATOM 1189 N N . VAL A 1 163 ? -5.649 -4.596 15.621 1.00 91.62 163 VAL A N 1
ATOM 1190 C CA . VAL A 1 163 ? -5.794 -4.740 17.068 1.00 91.62 163 VAL A CA 1
ATOM 1191 C C . VAL A 1 163 ? -6.750 -3.654 17.531 1.00 91.62 163 VAL A C 1
ATOM 1193 O O . VAL A 1 163 ? -6.530 -2.483 17.225 1.00 91.62 163 VAL A O 1
ATOM 1196 N N . THR A 1 164 ? -7.824 -4.038 18.212 1.00 89.44 164 THR A N 1
ATOM 1197 C CA . THR A 1 164 ? -8.789 -3.084 18.769 1.00 89.44 164 THR A CA 1
ATOM 1198 C C . THR A 1 164 ? -8.340 -2.598 20.147 1.00 89.44 164 THR A C 1
ATOM 1200 O O . THR A 1 164 ? -7.710 -3.334 20.905 1.00 89.44 164 THR A O 1
ATOM 1203 N N . GLU A 1 165 ? -8.682 -1.355 20.488 1.00 84.75 165 GLU A N 1
ATOM 1204 C CA . GLU A 1 165 ? -8.396 -0.745 21.797 1.00 84.75 165 GLU A CA 1
ATOM 1205 C C . GLU A 1 165 ? -9.620 -0.816 22.733 1.00 84.75 165 GLU A C 1
ATOM 1207 O O . GLU A 1 165 ? -10.062 0.184 23.291 1.00 84.75 165 GLU A O 1
ATOM 1212 N N . GLU A 1 166 ? -10.214 -2.001 22.879 1.00 85.00 166 GLU A N 1
ATOM 1213 C CA . GLU A 1 166 ? -11.284 -2.255 23.858 1.00 85.00 166 GLU A CA 1
ATOM 1214 C C . GLU A 1 166 ? -10.733 -2.941 25.124 1.00 85.00 166 GLU A C 1
ATOM 1216 O O . GLU A 1 166 ? -9.583 -3.381 25.132 1.00 85.00 166 GLU A O 1
ATOM 1221 N N . GLU A 1 167 ? -11.529 -3.046 26.200 1.00 85.56 167 GLU A N 1
ATOM 1222 C CA . GLU A 1 167 ? -11.082 -3.638 27.482 1.00 85.56 167 GLU A CA 1
ATOM 1223 C C . GLU A 1 167 ? -10.463 -5.034 27.312 1.00 85.56 167 GLU A C 1
ATOM 1225 O O . GLU A 1 167 ? -9.499 -5.383 27.992 1.00 85.56 167 GLU A O 1
ATOM 1230 N N . THR A 1 168 ? -11.001 -5.818 26.373 1.00 86.31 168 THR A N 1
ATOM 1231 C CA . THR A 1 168 ? -10.412 -7.076 25.906 1.00 86.31 168 THR A CA 1
ATOM 1232 C C . THR A 1 168 ? -10.052 -6.939 24.426 1.00 86.31 168 THR A C 1
ATOM 1234 O O . THR A 1 168 ? -10.924 -7.133 23.577 1.00 86.31 168 THR A O 1
ATOM 1237 N N . PRO A 1 169 ? -8.791 -6.603 24.090 1.00 86.56 169 PRO A N 1
ATOM 1238 C CA . PRO A 1 169 ? -8.375 -6.395 22.710 1.00 86.56 169 PRO A CA 1
ATOM 1239 C C . PRO A 1 169 ? -8.698 -7.596 21.825 1.00 86.56 169 PRO A C 1
ATOM 1241 O O . PRO A 1 169 ? -8.350 -8.737 22.143 1.00 86.56 169 PRO A O 1
ATOM 1244 N N . ARG A 1 170 ? -9.313 -7.327 20.675 1.00 90.44 170 ARG A N 1
ATOM 1245 C CA . ARG A 1 170 ? -9.483 -8.302 19.603 1.00 90.44 170 ARG A CA 1
ATOM 1246 C C . ARG A 1 170 ? -8.360 -8.164 18.595 1.00 90.44 170 ARG A C 1
ATOM 1248 O O . ARG A 1 170 ? -7.944 -7.058 18.249 1.00 90.44 170 ARG A O 1
ATOM 1255 N N . VAL A 1 171 ? -7.910 -9.302 18.083 1.00 92.19 171 VAL A N 1
ATOM 1256 C CA . VAL A 1 171 ? -6.962 -9.370 16.970 1.00 92.19 171 VAL A CA 1
ATOM 1257 C C . VAL A 1 171 ? -7.698 -9.914 15.760 1.00 92.19 171 VAL A C 1
ATOM 1259 O O . VAL A 1 171 ? -8.017 -11.100 15.708 1.00 92.19 171 VAL A O 1
ATOM 1262 N N . VAL A 1 172 ? -7.949 -9.054 14.776 1.00 92.75 172 VAL A N 1
ATOM 1263 C CA . VAL A 1 172 ? -8.499 -9.452 13.478 1.00 92.75 172 VAL A CA 1
ATOM 1264 C C . VAL A 1 172 ? -7.344 -9.639 12.506 1.00 92.75 172 VAL A C 1
ATOM 1266 O O . VAL A 1 172 ? -6.553 -8.720 12.280 1.00 92.75 172 VAL A O 1
ATOM 1269 N N . ARG A 1 173 ? -7.253 -10.832 11.918 1.00 92.81 173 ARG A N 1
ATOM 1270 C CA . ARG A 1 173 ? -6.273 -11.157 10.882 1.00 92.81 173 ARG A CA 1
ATOM 1271 C C . ARG A 1 173 ? -6.961 -11.270 9.535 1.00 92.81 173 ARG A C 1
ATOM 1273 O O . ARG A 1 173 ? -7.990 -11.936 9.404 1.00 92.81 173 ARG A O 1
ATOM 1280 N N . GLY A 1 174 ? -6.371 -10.648 8.529 1.00 94.06 174 GLY A N 1
ATOM 1281 C CA . GLY A 1 174 ? -6.803 -10.733 7.148 1.00 94.06 174 GLY A CA 1
ATOM 1282 C C . GLY A 1 174 ? -5.640 -11.010 6.211 1.00 94.06 174 GLY A C 1
ATOM 1283 O O . GLY A 1 174 ? -4.478 -10.821 6.556 1.00 94.06 174 GLY A O 1
ATOM 1284 N N . HIS A 1 175 ? -5.969 -11.444 5.009 1.00 94.69 175 HIS A N 1
ATOM 1285 C CA . HIS A 1 175 ? -5.025 -11.695 3.938 1.00 94.69 175 HIS A CA 1
ATOM 1286 C C . HIS A 1 175 ? -5.505 -10.991 2.672 1.00 94.69 175 HIS A C 1
ATOM 1288 O O . HIS A 1 175 ? -6.697 -11.020 2.354 1.00 94.69 175 HIS A O 1
ATOM 1294 N N . CYS A 1 176 ? -4.582 -10.380 1.932 1.00 96.38 176 CYS A N 1
ATOM 1295 C CA . CYS A 1 176 ? -4.848 -9.927 0.574 1.00 96.38 176 CYS A CA 1
ATOM 1296 C C . CYS A 1 176 ? -3.708 -10.276 -0.385 1.00 96.38 176 CYS A C 1
ATOM 1298 O O . CYS A 1 176 ? -2.565 -10.451 0.030 1.00 96.38 176 CYS A O 1
ATOM 1300 N N . GLY A 1 177 ? -4.028 -10.423 -1.671 1.00 97.62 177 GLY A N 1
ATOM 1301 C CA . GLY A 1 177 ? -3.041 -10.864 -2.655 1.00 97.62 177 GLY A CA 1
ATOM 1302 C C . GLY A 1 177 ? -3.549 -10.960 -4.088 1.00 97.62 177 GLY A C 1
ATOM 1303 O O . GLY A 1 177 ? -4.742 -10.808 -4.364 1.00 97.62 177 GLY A O 1
ATOM 1304 N N . ASP A 1 178 ? -2.620 -11.244 -5.000 1.00 97.81 178 ASP A N 1
ATOM 1305 C CA . ASP A 1 178 ? -2.876 -11.559 -6.410 1.00 97.81 178 ASP A CA 1
ATOM 1306 C C . ASP A 1 178 ? -1.869 -12.598 -6.919 1.00 97.81 178 ASP A C 1
ATOM 1308 O O . ASP A 1 178 ? -0.747 -12.721 -6.426 1.00 97.81 178 ASP A O 1
ATOM 1312 N N . ARG A 1 179 ? -2.241 -13.312 -7.981 1.00 96.94 179 ARG A N 1
ATOM 1313 C CA . ARG A 1 179 ? -1.388 -14.293 -8.675 1.00 96.94 179 ARG A CA 1
ATOM 1314 C C . ARG A 1 179 ? -0.634 -13.668 -9.850 1.00 96.94 179 ARG A C 1
ATOM 1316 O O . ARG A 1 179 ? -0.421 -14.325 -10.872 1.00 96.94 179 ARG A O 1
ATOM 1323 N N . ARG A 1 180 ? -0.354 -12.369 -9.751 1.00 96.56 180 ARG A N 1
ATOM 1324 C CA . ARG A 1 180 ? 0.287 -11.543 -10.777 1.00 96.56 180 ARG A CA 1
ATOM 1325 C C . ARG A 1 180 ? 1.217 -10.538 -10.119 1.00 96.56 180 ARG A C 1
ATOM 1327 O O . ARG A 1 180 ? 1.130 -10.291 -8.922 1.00 96.56 180 ARG A O 1
ATOM 1334 N N . ASP A 1 181 ? 2.111 -9.959 -10.911 1.00 96.25 181 ASP A N 1
ATOM 1335 C CA . ASP A 1 181 ? 3.048 -8.941 -10.435 1.00 96.25 181 ASP A CA 1
ATOM 1336 C C . ASP A 1 181 ? 2.330 -7.795 -9.680 1.00 96.25 181 ASP A C 1
ATOM 1338 O O . ASP A 1 181 ? 1.319 -7.277 -10.178 1.00 96.25 181 ASP A O 1
ATOM 1342 N N . PRO A 1 182 ? 2.833 -7.391 -8.496 1.00 94.19 182 PRO A N 1
ATOM 1343 C CA . PRO A 1 182 ? 2.236 -6.331 -7.688 1.00 94.19 182 PRO A CA 1
ATOM 1344 C C . PRO A 1 182 ? 2.336 -4.961 -8.360 1.00 94.19 182 PRO A C 1
ATOM 1346 O O . PRO A 1 182 ? 1.385 -4.191 -8.323 1.00 94.19 182 PRO A O 1
ATOM 1349 N N . GLY A 1 183 ? 3.472 -4.649 -8.990 1.00 91.31 183 GLY A N 1
ATOM 1350 C CA . GLY A 1 183 ? 3.790 -3.280 -9.398 1.00 91.31 183 GLY A CA 1
ATOM 1351 C C . GLY A 1 183 ? 2.983 -2.777 -10.594 1.00 91.31 183 GLY A C 1
ATOM 1352 O O . GLY A 1 183 ? 2.534 -1.634 -10.592 1.00 91.31 183 GLY A O 1
ATOM 1353 N N . TYR A 1 184 ? 2.783 -3.623 -11.604 1.00 93.06 184 TYR A N 1
ATOM 1354 C CA . TYR A 1 184 ? 2.260 -3.229 -12.913 1.00 93.06 184 TYR A CA 1
ATOM 1355 C C . TYR A 1 184 ? 0.988 -3.975 -13.263 1.00 93.06 184 TYR A C 1
ATOM 1357 O O . TYR A 1 184 ? 0.014 -3.344 -13.651 1.00 93.06 184 TYR A O 1
ATOM 1365 N N . TRP A 1 185 ? 0.956 -5.304 -13.132 1.00 95.38 185 TRP A N 1
ATOM 1366 C CA . TRP A 1 185 ? -0.271 -6.034 -13.462 1.00 95.38 185 TRP A CA 1
ATOM 1367 C C . TRP A 1 185 ? -1.384 -5.710 -12.466 1.00 95.38 185 TRP A C 1
ATOM 1369 O O . TRP A 1 185 ? -2.461 -5.254 -12.853 1.00 95.38 185 TRP A O 1
ATOM 1379 N N . SER A 1 186 ? -1.100 -5.920 -11.180 1.00 96.75 186 SER A N 1
ATOM 1380 C CA . SER A 1 186 ? -2.061 -5.713 -10.100 1.00 96.75 186 SER A CA 1
ATOM 1381 C C . SER A 1 186 ? -2.485 -4.249 -10.024 1.00 96.75 186 SER A C 1
ATOM 1383 O O . SER A 1 186 ? -3.674 -3.959 -10.115 1.00 96.75 186 SER A O 1
ATOM 1385 N N . THR A 1 187 ? -1.531 -3.316 -9.961 1.00 94.94 187 THR A N 1
ATOM 1386 C CA . THR A 1 187 ? -1.823 -1.875 -9.888 1.00 94.94 187 THR A CA 1
ATOM 1387 C C . THR A 1 187 ? -2.634 -1.369 -11.081 1.00 94.94 187 THR A C 1
ATOM 1389 O O . THR A 1 187 ? -3.615 -0.653 -10.885 1.00 94.94 187 THR A O 1
ATOM 1392 N N . SER A 1 188 ? -2.295 -1.752 -12.322 1.00 95.69 188 SER A N 1
ATOM 1393 C CA . SER A 1 188 ? -3.097 -1.346 -13.487 1.00 95.69 188 SER A CA 1
ATOM 1394 C C . SER A 1 188 ? -4.516 -1.905 -13.418 1.00 95.69 188 SER A C 1
ATOM 1396 O O . SER A 1 188 ? -5.4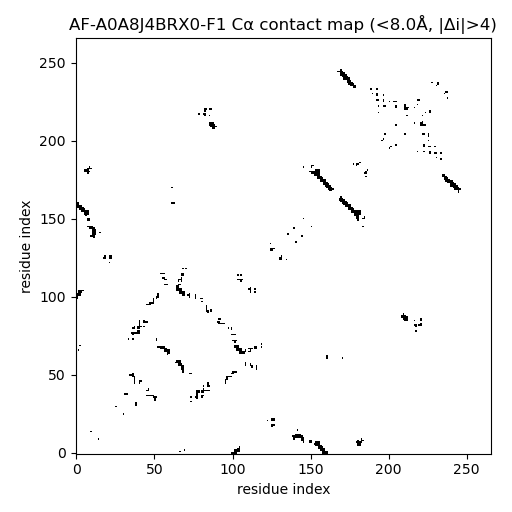63 -1.195 -13.745 1.00 95.69 188 SER A O 1
ATOM 1398 N N . ARG A 1 189 ? -4.691 -3.144 -12.945 1.00 97.25 189 ARG A N 1
ATOM 1399 C CA . ARG A 1 189 ? -6.022 -3.733 -12.758 1.00 97.25 189 ARG A CA 1
ATOM 1400 C C . ARG A 1 189 ? -6.803 -3.026 -11.646 1.00 97.25 189 ARG A C 1
ATOM 1402 O O . ARG A 1 189 ? -7.980 -2.754 -11.835 1.00 97.25 189 ARG A O 1
ATOM 1409 N N . MET A 1 190 ? -6.159 -2.656 -10.536 1.00 97.94 190 MET A N 1
ATOM 1410 C CA . MET A 1 190 ? -6.785 -1.860 -9.470 1.00 97.94 190 MET A CA 1
ATOM 1411 C C . MET A 1 190 ? -7.268 -0.499 -9.978 1.00 97.94 190 MET A C 1
ATOM 1413 O O . MET A 1 190 ? -8.390 -0.094 -9.674 1.00 97.94 190 MET A O 1
ATOM 1417 N N . LEU A 1 191 ? -6.453 0.184 -10.787 1.00 97.75 191 LEU A N 1
ATOM 1418 C CA . LEU A 1 191 ? -6.817 1.461 -11.403 1.00 97.75 191 LEU A CA 1
ATOM 1419 C C . LEU A 1 191 ? -8.032 1.314 -12.329 1.00 97.75 191 LEU A C 1
ATOM 1421 O O . LEU A 1 191 ? -8.982 2.090 -12.228 1.00 97.75 191 LEU A O 1
ATOM 1425 N N . LEU A 1 192 ? -8.022 0.300 -13.199 1.00 98.25 192 LEU A N 1
ATOM 1426 C CA . LEU A 1 192 ? -9.128 0.024 -14.116 1.00 98.25 192 LEU A CA 1
ATOM 1427 C C . LEU A 1 192 ? -10.417 -0.315 -13.362 1.00 98.25 192 LEU A C 1
ATOM 1429 O O . LEU A 1 192 ? -11.452 0.278 -13.650 1.00 98.25 192 LEU A O 1
ATOM 1433 N N . GLU A 1 193 ? -10.363 -1.203 -12.367 1.00 98.50 193 GLU A N 1
ATOM 1434 C CA . GLU A 1 193 ? -11.552 -1.566 -11.586 1.00 98.50 193 GLU A CA 1
ATOM 1435 C C . GLU A 1 193 ? -12.089 -0.404 -10.749 1.00 98.50 193 GLU A C 1
ATOM 1437 O O . GLU A 1 193 ? -13.298 -0.306 -10.559 1.00 98.50 193 GLU A O 1
ATOM 1442 N N . THR A 1 194 ? -11.224 0.515 -10.311 1.00 98.12 194 THR A N 1
ATOM 1443 C CA . THR A 1 194 ? -11.659 1.764 -9.669 1.00 98.12 194 THR A CA 1
ATOM 1444 C C . THR A 1 194 ? -12.432 2.640 -10.655 1.00 98.12 194 THR A C 1
ATOM 1446 O O . THR A 1 194 ? -13.530 3.093 -10.343 1.00 98.12 194 THR A O 1
ATOM 1449 N N . GLY A 1 195 ? -11.913 2.835 -11.872 1.00 97.69 195 GLY A N 1
ATOM 1450 C CA . GLY A 1 195 ? -12.622 3.580 -12.917 1.00 97.69 195 GLY A CA 1
ATOM 1451 C C . GLY A 1 195 ? -13.957 2.935 -13.301 1.00 97.69 195 GLY A C 1
ATOM 1452 O O . GLY A 1 195 ? -14.970 3.622 -13.422 1.00 97.69 195 GLY A O 1
ATOM 1453 N N . LEU A 1 196 ? -13.982 1.606 -13.426 1.00 98.19 196 LEU A N 1
ATOM 1454 C CA . LEU A 1 196 ? -15.203 0.855 -13.714 1.00 98.19 196 LEU A CA 1
ATOM 1455 C C . LEU A 1 196 ? -16.219 0.946 -12.573 1.00 98.19 196 LEU A C 1
ATOM 1457 O O . LEU A 1 196 ? -17.399 1.111 -12.863 1.00 98.19 196 LEU A O 1
ATOM 1461 N N . ALA A 1 197 ? -15.789 0.914 -11.306 1.00 98.06 197 ALA A N 1
ATOM 1462 C CA . ALA A 1 197 ? -16.681 1.132 -10.167 1.00 98.06 197 ALA A CA 1
ATOM 1463 C C . ALA A 1 197 ? -17.367 2.504 -10.255 1.00 98.06 197 ALA A C 1
ATOM 1465 O O . ALA A 1 197 ? -18.584 2.604 -10.123 1.00 98.06 197 ALA A O 1
ATOM 1466 N N . LEU A 1 198 ? -16.600 3.561 -10.537 1.00 96.38 198 LEU A N 1
ATOM 1467 C CA . LEU A 1 198 ? -17.134 4.922 -10.622 1.00 96.38 198 LEU A CA 1
ATOM 1468 C C . LEU A 1 198 ? -18.160 5.091 -11.751 1.00 96.38 198 LEU A C 1
ATOM 1470 O O . LEU A 1 198 ? -19.130 5.823 -11.579 1.00 96.38 198 LEU A O 1
ATOM 1474 N N . VAL A 1 199 ? -17.960 4.427 -12.894 1.00 97.00 199 VAL A N 1
ATOM 1475 C CA . VAL A 1 199 ? -18.838 4.569 -14.069 1.00 97.00 199 VAL A CA 1
ATOM 1476 C C . VAL A 1 199 ? -20.032 3.616 -14.021 1.00 97.00 199 VAL A C 1
ATOM 1478 O O . VAL A 1 199 ? -21.155 4.024 -14.306 1.00 97.00 199 VAL A O 1
ATOM 1481 N N . LEU A 1 200 ? -19.806 2.345 -13.685 1.00 98.19 200 LEU A N 1
ATOM 1482 C CA . LEU A 1 200 ? -20.812 1.285 -13.818 1.00 98.19 200 LEU A CA 1
ATOM 1483 C C . LEU A 1 200 ? -21.621 1.059 -12.540 1.00 98.19 200 LEU A C 1
ATOM 1485 O O . LEU A 1 200 ? -22.768 0.627 -12.616 1.00 98.19 200 LEU A O 1
ATOM 1489 N N . ASP A 1 201 ? -21.053 1.370 -11.375 1.00 97.62 201 ASP A N 1
ATOM 1490 C CA . ASP A 1 201 ? -21.688 1.148 -10.076 1.00 97.62 201 ASP A CA 1
ATOM 1491 C C . ASP A 1 201 ? -22.157 2.466 -9.419 1.00 97.62 201 ASP A C 1
ATOM 1493 O O . ASP A 1 201 ? -22.527 2.478 -8.243 1.00 97.62 201 ASP A O 1
ATOM 1497 N N . ALA A 1 202 ? -22.210 3.576 -10.170 1.00 95.75 202 ALA A N 1
ATOM 1498 C CA . ALA A 1 202 ? -22.552 4.909 -9.657 1.00 95.75 202 ALA A CA 1
ATOM 1499 C C . ALA A 1 202 ? -23.826 4.963 -8.780 1.00 95.75 202 ALA A C 1
ATOM 1501 O O . ALA A 1 202 ? -23.769 5.587 -7.718 1.00 95.75 202 ALA A O 1
ATOM 1502 N N . PRO A 1 203 ? -24.952 4.288 -9.115 1.00 96.56 203 PRO A N 1
ATOM 1503 C CA . PRO A 1 203 ? -26.128 4.270 -8.241 1.00 96.56 203 PRO A CA 1
ATOM 1504 C C . PRO A 1 203 ? -25.867 3.607 -6.880 1.00 96.56 203 PRO A C 1
ATOM 1506 O O . PRO A 1 203 ? -26.363 4.082 -5.861 1.00 96.56 203 PRO A O 1
ATOM 1509 N N . ARG A 1 204 ? -25.061 2.536 -6.844 1.00 96.69 204 ARG A N 1
ATOM 1510 C CA . ARG A 1 204 ? -24.690 1.837 -5.602 1.00 96.69 204 ARG A CA 1
ATOM 1511 C C . ARG A 1 204 ? -23.779 2.707 -4.744 1.00 96.69 204 ARG A C 1
ATOM 1513 O O . ARG A 1 204 ? -23.984 2.796 -3.538 1.00 96.69 204 ARG A O 1
ATOM 1520 N N . LEU A 1 205 ? -22.818 3.382 -5.377 1.00 95.25 205 LEU A N 1
ATOM 1521 C CA . LEU A 1 205 ? -21.921 4.322 -4.704 1.00 95.25 205 LEU A CA 1
ATOM 1522 C C . LEU A 1 205 ? -22.694 5.507 -4.114 1.00 95.25 205 LEU A C 1
ATOM 1524 O O . LEU A 1 205 ? -22.478 5.876 -2.962 1.00 95.25 205 LEU A O 1
ATOM 1528 N N . ALA A 1 206 ? -23.642 6.066 -4.872 1.00 93.19 206 ALA A N 1
ATOM 1529 C CA . ALA A 1 206 ? -24.491 7.165 -4.423 1.00 93.19 206 ALA A CA 1
ATOM 1530 C C . ALA A 1 206 ? -25.408 6.768 -3.255 1.00 93.19 206 ALA A C 1
ATOM 1532 O O . ALA A 1 206 ? -25.668 7.604 -2.386 1.00 93.19 206 ALA A O 1
ATOM 1533 N N . ALA A 1 207 ? -25.856 5.511 -3.213 1.00 93.69 207 ALA A N 1
ATOM 1534 C CA . ALA A 1 207 ? -26.709 4.979 -2.156 1.00 93.69 207 ALA A CA 1
ATOM 1535 C C . ALA A 1 207 ? -25.965 4.670 -0.844 1.00 93.69 207 ALA A C 1
ATOM 1537 O O . ALA A 1 207 ? -26.615 4.601 0.195 1.00 93.69 207 ALA A O 1
ATOM 1538 N N . ASP A 1 208 ? -24.637 4.489 -0.857 1.00 92.12 208 ASP A N 1
ATOM 1539 C CA . ASP A 1 208 ? -23.865 4.215 0.362 1.00 92.12 208 ASP A CA 1
ATOM 1540 C C . ASP A 1 208 ? -23.494 5.525 1.078 1.00 92.12 208 ASP A C 1
ATOM 1542 O O . ASP A 1 208 ? -22.590 6.240 0.622 1.00 92.12 208 ASP A O 1
ATOM 1546 N N . PRO A 1 209 ? -24.146 5.864 2.206 1.00 89.94 209 PRO A N 1
ATOM 1547 C CA . PRO A 1 209 ? -23.924 7.136 2.877 1.00 89.94 209 PRO A CA 1
ATOM 1548 C C . PRO A 1 209 ? -22.528 7.238 3.498 1.00 89.94 209 PRO A C 1
ATOM 1550 O O . PRO A 1 209 ? -22.136 8.331 3.873 1.00 89.94 209 PRO A O 1
ATOM 1553 N N . ARG A 1 210 ? -21.775 6.134 3.622 1.00 89.50 210 ARG A N 1
ATOM 1554 C CA . ARG A 1 210 ? -20.432 6.124 4.222 1.00 89.50 210 ARG A CA 1
ATOM 1555 C C . ARG A 1 210 ? -19.368 6.696 3.298 1.00 89.50 210 ARG A C 1
ATOM 1557 O O . ARG A 1 210 ? -18.335 7.138 3.788 1.00 89.50 210 ARG A O 1
ATOM 1564 N N . LEU A 1 211 ? -19.591 6.648 1.987 1.00 92.06 211 LEU A N 1
ATOM 1565 C CA . LEU A 1 211 ? -18.578 7.013 1.001 1.00 92.06 211 LEU A CA 1
ATOM 1566 C C . LEU A 1 211 ? -18.459 8.535 0.855 1.00 92.06 211 LEU A C 1
ATOM 1568 O O . LEU A 1 211 ? -19.430 9.279 1.019 1.00 92.06 211 LEU A O 1
ATOM 1572 N N . ALA A 1 212 ? -17.265 9.000 0.508 1.00 89.69 212 ALA A N 1
ATOM 1573 C CA . ALA A 1 212 ? -17.023 10.394 0.167 1.00 89.69 212 ALA A CA 1
ATOM 1574 C C . ALA A 1 212 ? -17.794 10.797 -1.103 1.00 89.69 212 ALA A C 1
ATOM 1576 O O . ALA A 1 212 ? -18.228 9.953 -1.897 1.00 89.69 212 ALA A O 1
ATOM 1577 N N . ARG A 1 213 ? -18.023 12.103 -1.281 1.00 86.31 213 ARG A N 1
ATOM 1578 C CA . ARG A 1 213 ? -18.737 12.659 -2.438 1.00 86.31 213 ARG A CA 1
ATOM 1579 C C . ARG A 1 213 ? -17.953 13.830 -3.019 1.00 86.31 213 ARG A C 1
ATOM 1581 O O . ARG A 1 213 ? -17.849 14.875 -2.388 1.00 86.31 213 ARG A O 1
ATOM 1588 N N . GLY A 1 214 ? -17.482 13.659 -4.255 1.00 84.69 214 GLY A N 1
ATOM 1589 C CA . GLY A 1 214 ? -16.773 14.695 -5.008 1.00 84.69 214 GLY A CA 1
ATOM 1590 C C . GLY A 1 214 ? -15.373 15.018 -4.470 1.00 84.69 214 GLY A C 1
ATOM 1591 O O . GLY A 1 214 ? -14.962 14.544 -3.417 1.00 84.69 214 GLY A O 1
ATOM 1592 N N . GLY A 1 215 ? -14.634 15.836 -5.222 1.00 89.31 215 GLY A N 1
ATOM 1593 C CA . GLY A 1 215 ? -13.263 16.225 -4.879 1.00 89.31 215 GLY A CA 1
ATOM 1594 C C . GLY A 1 215 ? -12.210 15.161 -5.206 1.00 89.31 215 GLY A C 1
ATOM 1595 O O . GLY A 1 215 ? -12.443 14.251 -6.004 1.00 89.31 215 GLY A O 1
ATOM 1596 N N . VAL A 1 216 ? -11.028 15.314 -4.606 1.00 91.75 216 VAL A N 1
ATOM 1597 C CA . VAL A 1 216 ? -9.927 14.343 -4.681 1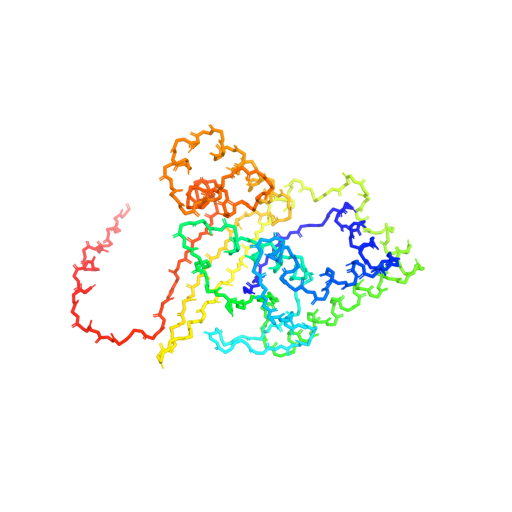.00 91.75 216 VAL A CA 1
ATOM 1598 C C . VAL A 1 216 ? -10.127 13.337 -3.554 1.00 91.75 216 VAL A C 1
ATOM 1600 O O . VAL A 1 216 ? -10.212 13.727 -2.395 1.00 91.75 216 VAL A O 1
ATOM 1603 N N . MET A 1 217 ? -10.265 12.059 -3.902 1.00 92.25 217 MET A N 1
ATOM 1604 C CA . MET A 1 217 ? -10.618 11.002 -2.955 1.00 92.25 217 MET A CA 1
ATOM 1605 C C . MET A 1 217 ? -9.713 9.790 -3.135 1.00 92.25 217 MET A C 1
ATOM 1607 O O . MET A 1 217 ? -9.305 9.465 -4.254 1.00 92.25 217 MET A O 1
ATOM 1611 N N . SER A 1 218 ? -9.486 9.059 -2.046 1.00 93.94 218 SER A N 1
ATOM 1612 C CA . SER A 1 218 ? -8.900 7.726 -2.132 1.00 93.94 218 SER A CA 1
ATOM 1613 C C . SER A 1 218 ? -9.901 6.719 -2.729 1.00 93.94 218 SER A C 1
ATOM 1615 O O . SER A 1 218 ? -11.118 6.870 -2.551 1.00 93.94 218 SER A O 1
ATOM 1617 N N . PRO A 1 219 ? -9.434 5.637 -3.387 1.00 95.44 219 PRO A N 1
ATOM 1618 C CA . PRO A 1 219 ? -10.323 4.586 -3.891 1.00 95.44 219 PRO A CA 1
ATOM 1619 C C . PRO A 1 219 ? -11.185 3.950 -2.792 1.00 95.44 219 PRO A C 1
ATOM 1621 O O . PRO A 1 219 ? -12.346 3.616 -3.027 1.00 95.44 219 PRO A O 1
ATOM 1624 N N . ALA A 1 220 ? -10.641 3.826 -1.576 1.00 93.81 220 ALA A N 1
ATOM 1625 C CA . ALA A 1 220 ? -11.365 3.296 -0.427 1.00 93.81 220 ALA A CA 1
ATOM 1626 C C . ALA A 1 220 ? -12.542 4.200 -0.033 1.00 93.81 220 ALA A C 1
ATOM 1628 O O . ALA A 1 220 ? -13.660 3.706 0.115 1.00 93.81 220 ALA A O 1
ATOM 1629 N N . ALA A 1 221 ? -12.312 5.512 0.070 1.00 93.75 221 ALA A N 1
ATOM 1630 C CA . ALA A 1 221 ? -13.348 6.472 0.436 1.00 93.75 221 ALA A CA 1
ATOM 1631 C C . ALA A 1 221 ? -14.393 6.666 -0.674 1.00 93.75 221 ALA A C 1
ATOM 1633 O O . ALA A 1 221 ? -15.566 6.872 -0.373 1.00 93.75 221 ALA A O 1
ATOM 1634 N N . ALA A 1 222 ? -13.991 6.579 -1.946 1.00 94.56 222 ALA A N 1
ATOM 1635 C CA . ALA A 1 222 ? -14.885 6.782 -3.084 1.00 94.56 222 ALA A CA 1
ATOM 1636 C C . ALA A 1 222 ? -15.736 5.549 -3.427 1.00 94.56 222 ALA A C 1
ATOM 1638 O O . ALA A 1 222 ? -16.882 5.698 -3.847 1.00 94.56 222 ALA A O 1
ATOM 1639 N N . CYS A 1 223 ? -15.178 4.340 -3.291 1.00 95.94 223 CYS A N 1
ATOM 1640 C CA . CYS A 1 223 ? -15.797 3.123 -3.825 1.00 95.94 223 CYS A CA 1
ATOM 1641 C C . CYS A 1 223 ? -16.105 2.042 -2.775 1.00 95.94 223 CYS A C 1
ATOM 1643 O O . CYS A 1 223 ? -16.906 1.148 -3.048 1.00 95.94 223 CYS A O 1
ATOM 1645 N N . GLY A 1 224 ? -15.482 2.087 -1.593 1.00 93.44 224 GLY A N 1
ATOM 1646 C CA . GLY A 1 224 ? -15.736 1.157 -0.488 1.00 93.44 224 GLY A CA 1
ATOM 1647 C C . GLY A 1 224 ? -15.811 -0.319 -0.892 1.00 93.44 224 GLY A C 1
ATOM 1648 O O . GLY A 1 224 ? -14.963 -0.837 -1.624 1.00 93.44 224 GLY A O 1
ATOM 1649 N N . SER A 1 225 ? -16.849 -1.014 -0.413 1.00 94.12 225 SER A N 1
ATOM 1650 C CA . SER A 1 225 ? -17.033 -2.450 -0.661 1.00 94.12 225 SER A CA 1
ATOM 1651 C C . SER A 1 225 ? -17.344 -2.787 -2.119 1.00 94.12 225 SER A C 1
ATOM 1653 O O . SER A 1 225 ? -17.045 -3.900 -2.544 1.00 94.12 225 SER A O 1
ATOM 1655 N N . VAL A 1 226 ? -17.872 -1.842 -2.905 1.00 97.44 226 VAL A N 1
ATOM 1656 C CA . VAL A 1 226 ? -18.097 -2.054 -4.341 1.00 97.44 226 VAL A CA 1
ATOM 1657 C C . VAL A 1 226 ? -16.768 -2.337 -5.036 1.00 97.44 226 VAL A C 1
ATOM 1659 O O . VAL A 1 226 ? -16.656 -3.329 -5.751 1.00 97.44 226 VAL A O 1
ATOM 1662 N N . LEU A 1 227 ? -15.723 -1.543 -4.771 1.00 97.88 227 LEU A N 1
ATOM 1663 C CA . LEU A 1 227 ? -14.398 -1.811 -5.338 1.00 97.88 227 LEU A CA 1
ATOM 1664 C C . LEU A 1 227 ? -13.837 -3.154 -4.859 1.00 97.88 227 LEU A C 1
ATOM 1666 O O . LEU A 1 227 ? -13.266 -3.893 -5.655 1.00 97.88 227 LEU A O 1
ATOM 1670 N N . LEU A 1 228 ? -14.042 -3.512 -3.589 1.00 96.38 228 LEU A N 1
ATOM 1671 C CA . LEU A 1 228 ? -13.601 -4.802 -3.055 1.00 96.38 228 LEU A CA 1
ATOM 1672 C C . LEU A 1 228 ? -14.231 -5.987 -3.808 1.00 96.38 228 LEU A C 1
ATOM 1674 O O . LEU A 1 228 ? -13.534 -6.938 -4.162 1.00 96.38 228 LEU A O 1
ATOM 1678 N N . GLU A 1 229 ? -15.536 -5.929 -4.082 1.00 97.81 229 GLU A N 1
ATOM 1679 C CA . GLU A 1 229 ? -16.250 -6.941 -4.870 1.00 97.81 229 GLU A CA 1
ATOM 1680 C C . GLU A 1 229 ? -15.710 -7.035 -6.300 1.00 97.81 229 GLU A C 1
ATOM 1682 O O . GLU A 1 229 ? -15.445 -8.136 -6.789 1.00 97.81 229 GLU A O 1
ATOM 1687 N N . ARG A 1 230 ? -15.480 -5.888 -6.952 1.00 98.06 230 ARG A N 1
ATOM 1688 C CA . ARG A 1 230 ? -14.908 -5.843 -8.304 1.00 98.06 230 ARG A CA 1
ATOM 1689 C C . ARG A 1 230 ? -13.508 -6.437 -8.358 1.00 98.06 230 ARG A C 1
ATOM 1691 O O . ARG A 1 230 ? -13.214 -7.243 -9.235 1.00 98.06 230 ARG A O 1
ATOM 1698 N N . LEU A 1 231 ? -12.652 -6.093 -7.399 1.00 98.19 231 LEU A N 1
ATOM 1699 C CA . LEU A 1 231 ? -11.299 -6.637 -7.327 1.00 98.19 231 LEU A CA 1
ATOM 1700 C C . LEU A 1 231 ? -11.326 -8.155 -7.098 1.00 98.19 231 LEU A C 1
ATOM 1702 O O . LEU A 1 231 ? -10.588 -8.884 -7.762 1.00 98.19 231 LEU A O 1
ATOM 1706 N N . ARG A 1 232 ? -12.216 -8.666 -6.239 1.00 98.00 232 ARG A N 1
ATOM 1707 C CA . ARG A 1 232 ? -12.405 -10.119 -6.100 1.00 98.00 232 ARG A CA 1
ATOM 1708 C C . ARG A 1 232 ? -12.797 -10.769 -7.425 1.00 98.00 232 ARG A C 1
ATOM 1710 O O . ARG A 1 232 ? -12.167 -11.743 -7.830 1.00 98.00 232 ARG A O 1
ATOM 1717 N N . ALA A 1 233 ? -13.765 -10.194 -8.140 1.00 97.88 233 ALA A N 1
ATOM 1718 C CA . ALA A 1 233 ? -14.168 -10.678 -9.462 1.00 97.88 233 ALA A CA 1
ATOM 1719 C C . ALA A 1 233 ? -13.026 -10.612 -10.496 1.00 97.88 233 ALA A C 1
ATOM 1721 O O . ALA A 1 233 ? -12.927 -11.470 -11.370 1.00 97.88 233 ALA A O 1
ATOM 1722 N N . ALA A 1 234 ? -12.125 -9.636 -10.366 1.00 97.19 234 ALA A N 1
ATOM 1723 C CA . ALA A 1 234 ? -10.948 -9.490 -11.214 1.00 97.19 234 ALA A CA 1
ATOM 1724 C C . ALA A 1 234 ? -9.806 -10.469 -10.865 1.00 97.19 234 ALA A C 1
ATOM 1726 O O . ALA A 1 234 ? -8.842 -10.561 -11.629 1.00 97.19 234 ALA A O 1
ATOM 1727 N N . GLY A 1 235 ? -9.903 -11.211 -9.754 1.00 95.94 235 GLY A N 1
ATOM 1728 C CA . GLY A 1 235 ? -8.963 -12.263 -9.350 1.00 95.94 235 GLY A CA 1
ATOM 1729 C C . GLY A 1 235 ? -8.090 -11.944 -8.133 1.00 95.94 235 GLY A C 1
ATOM 1730 O O . GLY A 1 235 ? -7.178 -12.716 -7.843 1.00 95.94 235 GLY A O 1
ATOM 1731 N N . PHE A 1 236 ? -8.339 -10.836 -7.431 1.00 98.06 236 PHE A N 1
ATOM 1732 C CA . PHE A 1 236 ? -7.678 -10.541 -6.157 1.00 98.06 236 PHE A CA 1
ATOM 1733 C C . PHE A 1 236 ? -8.296 -11.356 -5.011 1.00 98.06 236 PHE A C 1
ATOM 1735 O O . PHE A 1 236 ? -9.510 -11.551 -4.962 1.00 98.06 236 PHE A O 1
ATOM 1742 N N . SER A 1 237 ? -7.481 -11.787 -4.050 1.00 96.62 237 SER A N 1
ATOM 1743 C CA . SER A 1 237 ? -7.959 -12.404 -2.806 1.00 96.62 237 SER A CA 1
ATOM 1744 C C . SER A 1 237 ? -8.049 -11.364 -1.696 1.00 96.62 237 SER A C 1
ATOM 1746 O O . SER A 1 237 ? -7.121 -10.573 -1.534 1.00 96.62 237 SER A O 1
ATOM 1748 N N . PHE A 1 238 ? -9.134 -11.397 -0.921 1.00 95.81 238 PHE A N 1
ATOM 1749 C CA . PHE A 1 238 ? -9.317 -10.599 0.292 1.00 95.81 238 PHE A CA 1
ATOM 1750 C C . PHE A 1 238 ? -10.116 -11.421 1.294 1.00 95.81 238 PHE A C 1
ATOM 1752 O O . PHE A 1 238 ? -11.328 -11.582 1.117 1.00 95.81 238 PHE A O 1
ATOM 1759 N N . ASP A 1 239 ? -9.457 -11.894 2.343 1.00 93.56 239 ASP A N 1
ATOM 1760 C CA . ASP A 1 239 ? -10.017 -12.857 3.286 1.00 93.56 239 ASP A CA 1
ATOM 1761 C C . ASP A 1 239 ? -9.793 -12.390 4.722 1.00 93.56 239 ASP A C 1
ATOM 1763 O O . ASP A 1 239 ? -8.735 -11.859 5.049 1.00 93.56 239 ASP A O 1
ATOM 1767 N N . VAL A 1 240 ? -10.783 -12.603 5.588 1.00 92.50 240 VAL A N 1
ATOM 1768 C CA . VAL A 1 240 ? -10.614 -12.485 7.042 1.00 92.50 240 VAL A CA 1
ATOM 1769 C C . VAL A 1 240 ? -10.392 -13.895 7.566 1.00 92.50 240 VAL A C 1
ATOM 1771 O O . VAL A 1 240 ? -11.253 -14.756 7.406 1.00 92.50 240 VAL A O 1
ATOM 1774 N N . VAL A 1 241 ? -9.219 -14.144 8.142 1.00 85.19 241 VAL A N 1
ATOM 1775 C CA . VAL A 1 241 ? -8.744 -15.496 8.480 1.00 85.19 241 VAL A CA 1
ATOM 1776 C C . VAL A 1 241 ? -8.857 -15.823 9.968 1.00 85.19 241 VAL A C 1
ATOM 1778 O O . VAL A 1 241 ? -8.737 -16.985 10.347 1.00 85.19 241 VAL A O 1
ATOM 1781 N N . GLY A 1 242 ? -9.122 -14.833 10.824 1.00 77.50 242 GLY A N 1
ATOM 1782 C CA . GLY A 1 242 ? -9.384 -15.079 12.239 1.00 77.50 242 GLY A CA 1
ATOM 1783 C C . GLY A 1 242 ? -9.701 -13.822 13.039 1.00 77.50 242 GLY A C 1
ATOM 1784 O O . GLY A 1 242 ? -9.279 -12.723 12.682 1.00 77.50 242 GLY A O 1
ATOM 1785 N N . VAL A 1 243 ? -10.432 -14.021 14.136 1.00 76.88 243 VAL A N 1
ATOM 1786 C CA . VAL A 1 243 ? -10.667 -13.033 15.192 1.00 76.88 243 VAL A CA 1
ATOM 1787 C C . VAL A 1 243 ? -10.334 -13.710 16.520 1.00 76.88 243 VAL A C 1
ATOM 1789 O O . VAL A 1 243 ? -11.016 -14.646 16.931 1.00 76.88 243 VAL A O 1
ATOM 1792 N N . GLU A 1 244 ? -9.253 -13.289 17.168 1.00 79.94 244 GLU A N 1
ATOM 1793 C CA . GLU A 1 244 ? -8.916 -13.714 18.532 1.00 79.94 244 GLU A CA 1
ATOM 1794 C C . GLU A 1 244 ? -9.485 -12.683 19.521 1.00 79.94 244 GLU A C 1
ATOM 1796 O O . GLU A 1 244 ? -9.458 -11.491 19.224 1.00 79.94 244 GLU A O 1
ATOM 1801 N N . GLY A 1 245 ? -10.000 -13.120 20.678 1.00 59.94 245 GLY A N 1
ATOM 1802 C CA . GLY A 1 245 ? -10.515 -12.223 21.730 1.00 59.94 245 GLY A CA 1
ATOM 1803 C C . GLY A 1 245 ? -12.038 -12.196 21.922 1.00 59.94 245 GLY A C 1
ATOM 1804 O O . GLY A 1 245 ? -12.515 -11.448 22.768 1.00 59.94 245 GLY A O 1
ATOM 1805 N N . GLU A 1 246 ? -12.822 -13.013 21.207 1.00 45.19 246 GLU A N 1
ATOM 1806 C CA . GLU A 1 246 ? -14.220 -13.247 21.601 1.00 45.19 246 GLU A CA 1
ATOM 1807 C C . GLU A 1 246 ? -14.281 -14.202 22.804 1.00 45.19 246 GLU A C 1
ATOM 1809 O O . GLU A 1 246 ? -13.783 -15.333 22.742 1.00 45.19 246 GLU A O 1
ATOM 1814 N N . GLU A 1 247 ? -14.932 -13.785 23.898 1.00 38.91 247 GLU A N 1
ATOM 1815 C CA . GLU A 1 247 ? -15.450 -14.746 24.871 1.00 38.91 247 GLU A CA 1
ATOM 1816 C C . GLU A 1 247 ? -16.335 -15.739 24.116 1.00 38.91 247 GLU A C 1
ATOM 1818 O O . GLU A 1 247 ? -17.344 -15.369 23.512 1.00 38.91 247 GLU A O 1
ATOM 1823 N N . LYS A 1 248 ? -15.960 -17.022 24.137 1.00 34.09 248 LYS A N 1
ATOM 1824 C CA . LYS A 1 248 ? -16.794 -18.092 23.592 1.00 34.09 248 LYS A CA 1
ATOM 1825 C C . LYS A 1 248 ? -18.138 -18.101 24.323 1.00 34.09 248 LYS A C 1
ATOM 1827 O O . LYS A 1 248 ? -18.302 -18.837 25.296 1.00 34.09 248 LYS A O 1
ATOM 1832 N N . LYS A 1 249 ? -19.155 -17.431 23.779 1.00 32.69 249 LYS A N 1
ATOM 1833 C CA . LYS A 1 249 ? -20.508 -17.979 23.851 1.00 32.69 249 LYS A CA 1
ATOM 1834 C C . LYS A 1 249 ? -20.490 -19.246 23.007 1.00 32.69 249 LYS A C 1
ATOM 1836 O O . LYS A 1 249 ? -20.617 -19.216 21.787 1.00 32.69 249 LYS A O 1
ATOM 1841 N N . LYS A 1 250 ? -20.254 -20.381 23.674 1.00 40.97 250 LYS A N 1
ATOM 1842 C CA . LYS A 1 250 ? -20.727 -21.673 23.176 1.00 40.97 250 LYS A CA 1
ATOM 1843 C C . LYS A 1 250 ? -22.207 -21.472 22.867 1.00 40.97 250 LYS A C 1
ATOM 1845 O O . LYS A 1 250 ? -22.952 -21.243 23.806 1.00 40.97 250 LYS A O 1
ATOM 1850 N N . ASP A 1 251 ? -22.569 -21.434 21.589 1.00 36.88 251 ASP A N 1
ATOM 1851 C CA . ASP A 1 251 ? -23.721 -22.147 21.036 1.00 36.88 251 ASP A CA 1
ATOM 1852 C C . ASP A 1 251 ? -23.795 -21.988 19.501 1.00 36.88 251 ASP A C 1
ATOM 1854 O O . ASP A 1 251 ? -23.861 -20.891 18.957 1.00 36.88 251 ASP A O 1
ATOM 1858 N N . ASN A 1 252 ? -23.814 -23.144 18.824 1.00 37.94 252 ASN A N 1
ATOM 1859 C CA . ASN A 1 252 ? -24.313 -23.408 17.464 1.00 37.94 252 ASN A CA 1
ATOM 1860 C C . ASN A 1 252 ? -23.560 -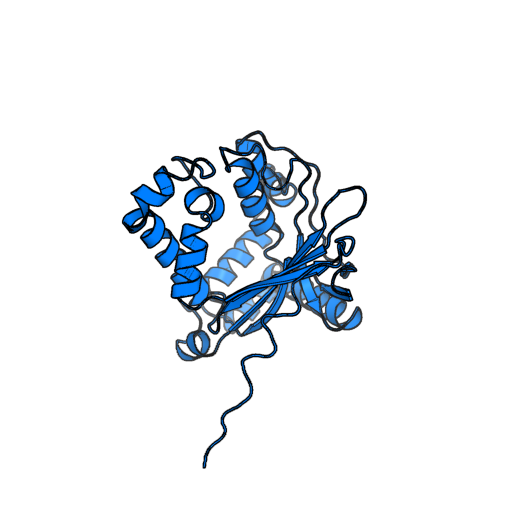22.923 16.203 1.00 37.94 252 ASN A C 1
ATOM 1862 O O . ASN A 1 252 ? -24.188 -22.429 15.271 1.00 37.94 252 ASN A O 1
ATOM 1866 N N . VAL A 1 253 ? -22.270 -23.259 16.051 1.00 39.62 253 VAL A N 1
ATOM 1867 C CA . VAL A 1 253 ? -21.634 -23.355 14.702 1.00 39.62 253 VAL A CA 1
ATOM 1868 C C . VAL A 1 253 ? -21.146 -24.779 14.368 1.00 39.62 253 VAL A C 1
ATOM 1870 O O . VAL A 1 253 ? -20.492 -25.021 13.359 1.00 39.62 253 VAL A O 1
ATOM 1873 N N . THR A 1 254 ? -21.548 -25.789 15.145 1.00 33.62 254 THR A N 1
ATOM 1874 C CA . THR A 1 254 ? -21.162 -27.197 14.921 1.00 33.62 254 THR A CA 1
ATOM 1875 C C . THR A 1 254 ? -22.285 -28.049 14.321 1.00 33.62 254 THR A C 1
ATOM 1877 O O . THR A 1 254 ? -22.519 -29.168 14.762 1.00 33.62 254 THR A O 1
ATOM 1880 N N . LYS A 1 255 ? -23.004 -27.539 13.309 1.00 31.98 255 LYS A N 1
ATOM 1881 C CA . LYS A 1 255 ? -23.943 -28.367 12.515 1.00 31.98 255 LYS A CA 1
ATOM 1882 C C . LYS A 1 255 ? -23.876 -28.216 10.992 1.00 31.98 255 LYS A C 1
ATOM 1884 O O . LYS A 1 255 ? -24.600 -28.920 10.302 1.00 31.98 255 LYS A O 1
ATOM 1889 N N . ALA A 1 256 ? -22.982 -27.391 10.442 1.00 34.81 256 ALA A N 1
ATOM 1890 C CA . ALA A 1 256 ? -22.843 -27.261 8.983 1.00 34.81 256 ALA A CA 1
ATOM 1891 C C . ALA A 1 256 ? -21.657 -28.048 8.378 1.00 34.81 256 ALA A C 1
ATOM 1893 O O . ALA A 1 256 ? -21.550 -28.134 7.160 1.00 34.81 256 ALA A O 1
ATOM 1894 N N . ALA A 1 257 ? -20.785 -28.652 9.196 1.00 32.94 257 ALA A N 1
ATOM 1895 C CA . ALA A 1 257 ? -19.549 -29.292 8.720 1.00 32.94 257 ALA A CA 1
ATOM 1896 C C . ALA A 1 257 ? -19.611 -30.829 8.563 1.00 32.94 257 ALA A C 1
ATOM 1898 O O . ALA A 1 257 ? -18.651 -31.421 8.080 1.00 32.94 257 ALA A O 1
ATOM 1899 N N . GLU A 1 258 ? -20.720 -31.496 8.906 1.00 31.36 258 GLU A N 1
ATOM 1900 C CA . GLU A 1 258 ? -20.848 -32.962 8.750 1.00 31.36 258 GLU A CA 1
ATOM 1901 C C . GLU A 1 258 ? -21.485 -33.414 7.418 1.00 31.36 258 GLU A C 1
ATOM 1903 O O . GLU A 1 258 ? -21.574 -34.611 7.155 1.00 31.36 258 GLU A O 1
ATOM 1908 N N . GLY A 1 259 ? -21.888 -32.487 6.541 1.00 31.00 259 GLY A N 1
ATOM 1909 C CA . GLY A 1 259 ? -22.625 -32.813 5.309 1.00 31.00 259 GLY A CA 1
ATOM 1910 C C . GLY A 1 259 ? -21.794 -33.092 4.050 1.00 31.00 259 GLY A C 1
ATOM 1911 O O . GLY A 1 259 ? -22.347 -33.578 3.070 1.00 31.00 259 GLY A O 1
ATOM 1912 N N . ALA A 1 260 ? -20.488 -32.813 4.035 1.00 32.88 260 ALA A N 1
ATOM 1913 C CA . ALA A 1 260 ? -19.672 -32.920 2.820 1.00 32.88 260 ALA A CA 1
ATOM 1914 C C . ALA A 1 260 ? -18.602 -34.017 2.937 1.00 32.88 260 ALA A C 1
ATOM 1916 O O . ALA A 1 260 ? -17.400 -33.762 2.871 1.00 32.88 260 ALA A O 1
ATOM 1917 N N . LYS A 1 261 ? -19.039 -35.271 3.111 1.00 29.69 261 LYS A N 1
ATOM 1918 C CA . LYS A 1 261 ? -18.179 -36.437 2.876 1.00 29.69 261 LYS A CA 1
ATOM 1919 C C . LYS A 1 261 ? -18.093 -36.714 1.373 1.00 29.69 261 LYS A C 1
ATOM 1921 O O . LYS A 1 261 ? -19.041 -37.191 0.766 1.00 29.69 261 LYS A O 1
ATOM 1926 N N . VAL A 1 262 ? -16.930 -36.380 0.816 1.00 30.47 262 VAL A N 1
ATOM 1927 C CA . VAL A 1 262 ? -16.146 -37.136 -0.177 1.00 30.47 262 VAL A CA 1
ATOM 1928 C C . VAL A 1 262 ? -16.923 -38.211 -0.955 1.00 30.47 262 VAL A C 1
ATOM 1930 O O . VAL A 1 262 ? -17.118 -39.321 -0.464 1.00 30.47 262 VAL A O 1
ATOM 1933 N N . ALA A 1 263 ? -17.248 -37.918 -2.216 1.00 27.75 263 ALA A N 1
ATOM 1934 C CA . ALA A 1 263 ? -17.482 -38.932 -3.238 1.00 27.75 263 ALA A CA 1
ATOM 1935 C C . ALA A 1 263 ? -16.255 -38.977 -4.160 1.00 27.75 263 ALA A C 1
ATOM 1937 O O . ALA A 1 263 ? -16.124 -38.193 -5.096 1.00 27.75 263 ALA A O 1
ATOM 1938 N N . VAL A 1 264 ? -15.332 -39.888 -3.851 1.00 32.06 264 VAL A N 1
ATOM 1939 C CA . VAL A 1 264 ? -14.368 -40.421 -4.817 1.00 32.06 264 VAL A CA 1
ATOM 1940 C C . VAL A 1 264 ? -15.057 -41.601 -5.490 1.00 32.06 264 VAL A C 1
ATOM 1942 O O . VAL A 1 264 ? -15.433 -42.556 -4.811 1.00 32.06 264 VAL A O 1
ATOM 1945 N N . ALA A 1 265 ? -15.212 -41.556 -6.808 1.00 29.16 265 ALA A N 1
ATOM 1946 C CA . ALA A 1 265 ? -15.575 -42.724 -7.596 1.00 29.16 265 ALA A CA 1
ATOM 1947 C C . ALA A 1 265 ? -14.772 -42.733 -8.903 1.00 29.16 265 ALA A C 1
ATOM 1949 O O . ALA A 1 265 ? -14.999 -41.890 -9.762 1.00 29.16 265 ALA A O 1
ATOM 1950 N N . LYS A 1 266 ? -13.828 -43.685 -8.925 1.00 33.69 266 LYS A N 1
ATOM 1951 C CA . LYS A 1 266 ? -13.216 -44.445 -10.032 1.00 33.69 266 LYS A CA 1
ATOM 1952 C C . LYS A 1 266 ? -12.969 -43.761 -11.373 1.00 33.69 266 LYS A C 1
ATOM 1954 O O . LYS A 1 266 ? -13.950 -43.476 -12.086 1.00 33.69 266 LYS A O 1
#

Radius of gyration: 21.11 Å; Cα contacts (8 Å, |Δi|>4): 427; chains: 1; bounding box: 55×67×48 Å

Foldseek 3Di:
DAWEDKFAWDAQVNLVVLLCLLAD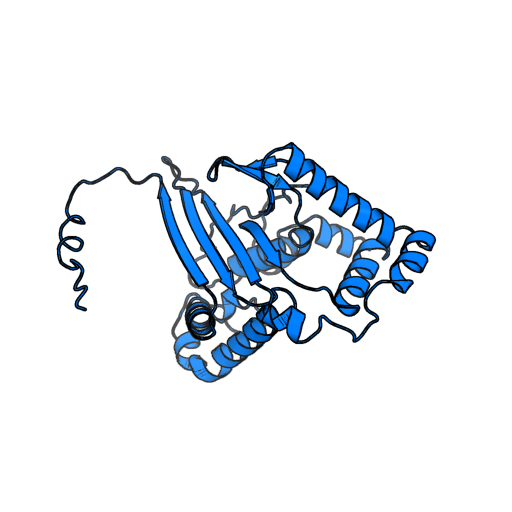DQDPVNVCLQFALQVLLVVLVQHEDEGEPDQAWDADPVVRWIFGADPCQSPVSNQVSNLQSQFFPDNRPCDSHRYDYYTYTAPDRVRNVVVSVVVVVSSVLSNPVVSVVVVVVVHHHHVDIDDPCSFQQMKTKGKDWDWDPDPFIKIWIKMKMARGHVPPNLVVQLVVLLVCQVPVVVVVQVPDSRAGDDDDHRSCRRRNVNSVVSSVVVGMDIGTDDMPGDDDPDDDPPPPPPPDDDDDDD

Secondary structure (DSSP, 8-state):
-EEEEEE----HHHHHHHHHHHHS---HHHHHHHH-TTHHHHTTT---------SS-EEEGGGTEEEEE-TTHHHHHHHHHHHHHH-TTTT-TT-TT-----EEEESSHHHHHHHHHHHHHHHHHHHSHHHHHHHTTTSPPTT----HHHHHT-EEEEEEEEE--SSS--EEEEEEEESS-IIIIIHHHHHHHHHHHHHHSHHHHHH-TTS--SSS--HHHHHHHHHHHHHHHHT-EEEEEEEE-------S-SSSSSS-------

Solvent-accessible surface area (backbone atoms only — not comparab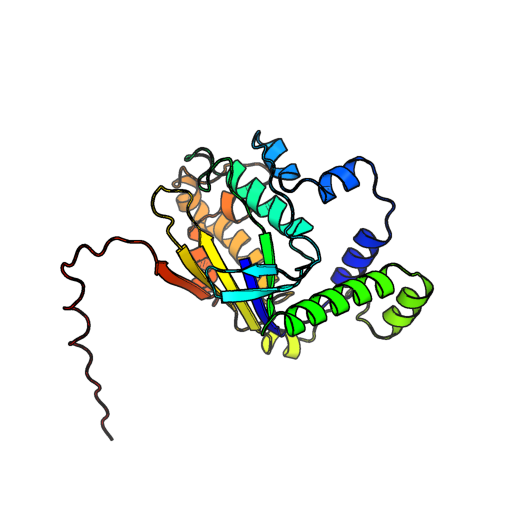le to full-atom values): 14701 Å² total; per-residue (Å²): 65,32,43,49,64,68,38,62,59,68,30,12,54,58,51,50,51,51,39,47,70,63,62,49,85,67,48,76,63,52,47,48,46,64,69,36,41,32,52,58,7,43,80,62,74,36,70,69,85,60,64,75,76,54,64,60,60,44,76,42,71,97,76,73,37,16,23,8,44,35,88,58,33,73,57,50,36,20,53,53,39,25,28,34,42,41,26,59,66,39,89,27,82,70,46,74,82,57,74,68,47,45,22,29,57,28,90,35,67,68,42,5,45,51,47,27,52,51,53,52,49,52,50,50,36,52,52,37,66,71,50,28,61,57,50,55,76,79,46,56,51,74,90,34,59,57,50,71,65,51,30,60,71,11,22,33,38,31,40,38,70,45,73,49,96,53,100,65,50,34,42,40,34,29,41,38,35,37,74,25,5,52,65,57,49,43,44,51,49,53,53,50,45,48,54,47,38,62,70,76,38,40,72,62,48,71,68,40,64,46,38,40,80,78,85,89,69,44,70,62,16,51,40,45,68,60,38,54,52,48,40,42,76,74,58,36,50,77,46,80,78,47,72,48,62,73,80,80,75,85,77,88,83,87,78,77,80,82,79,76,77,81,85,86,79,134

Sequence (266 aa):
MLVGDGRGGVSGGTLESACNIISQEASSELKRVASDQYYLASLHGLTGSDKPAGILPHYVAPVRTWAGPFVMEGVNAKVVQESNALFTAASYPYGKDFKYYEGVAASGLVGAGLVTAAIVLIGVVIGVPPLRALARRFLPAPGQGPSEAARKGGFWHHELVVVTEEETPRVVRGHCGDRRDPGYWSTSRMLLETGLALVLDAPRLAADPRLARGGVMSPAAACGSVLLERLRAAGFSFDVVGVEGEEKKKDNVTKAAEGAKVAVAK